Protein AF-0000000082583738 (afdb_homodimer)

Sequence (304 aa):
MSKKKKYNDTEEWFTLIPELKEWNDGRGIDHEDWIEIEGRIEYALAYSSTFWPKFVLFRNCIFIDYMNDEIFERWHKNCNGNLKALEATVNHRHLEDWFGGESTKEQMEYLGRNLKDMWQTKLDKQFPGRQVIVELFEANEEYKITVYQENHMSKKKKYNDTEEWFTLIPELKEWNDGRGIDHEDWIEIEGRIEYALAYSSTFWPKFVLFRNCIFIDYMNDEIFERWHKNCNGNLKALEATVNHRHLEDWFGGESTKEQMEYLGRNLKDMWQTKLDKQFPGRQVIVELFEANEEYKITVYQENH

Organism: NCBI:txid2716538

Solvent-accessible surface area (backbone atoms only — not comparable to full-atom values): 17139 Å² total; per-residue (Å²): 128,82,76,69,76,72,58,88,62,44,62,61,43,36,70,64,33,56,71,34,39,58,32,75,88,56,74,32,50,54,61,61,63,44,26,30,70,70,28,44,39,58,56,48,55,45,47,44,48,70,52,58,57,53,73,35,82,55,96,92,38,61,36,61,64,72,86,49,72,68,63,46,53,54,44,32,57,75,38,72,69,37,65,48,55,29,23,32,60,72,39,46,43,56,54,72,51,58,29,9,70,90,76,54,71,69,46,50,50,52,51,48,53,50,40,42,52,42,46,41,51,51,46,50,66,75,40,71,86,55,62,66,43,58,48,76,45,79,55,95,92,40,46,35,37,29,34,31,46,78,73,127,127,82,76,69,77,72,58,86,60,44,63,60,43,35,68,62,32,56,71,33,38,59,30,77,88,55,74,32,51,55,60,61,63,44,25,30,70,72,28,45,41,59,56,48,56,45,47,44,48,68,51,57,58,54,73,34,81,55,96,94,39,60,36,62,65,72,85,50,70,69,61,48,52,54,44,32,59,75,39,73,68,36,65,47,55,29,23,32,60,74,38,46,42,56,54,72,50,57,28,8,70,90,76,53,72,69,45,50,50,52,50,49,53,51,40,42,52,44,46,40,53,50,46,52,67,75,39,70,86,57,59,67,44,57,48,74,46,79,55,96,94,38,46,35,38,28,34,29,47,78,72,131

pLDDT: mean 91.99, std 13.33, range [27.32, 98.8]

Foldseek 3Di:
DPPPCPDPCQVVVCVLPVVQCPPPVRVGDDPVVVCVVVNDVVLVVLVCCLLAFDWDQDPNWIATDDDDDVNQVVLCVVQVNDRQSSQFVRFKDWQCVRPDDDHDLSNSVVVLVSSQVSVVVNCCVVDPPFQKHWDWDDDPNTIMIGIGTPPD/DPPPCPDPCQVVVCVLPVVQCPPPPRVGDDPVVVCVVVNDVVLVVLVCCLLAFDWDQDPNWIATDDDDDVNQVVLCVVQVNDRQSSQFVRFKDWQCVRPDDDHDLSNSVVVLVSSQVSVVVNCCVVDVPFQKHWDWDDDPNTIMIGIGTPPD

Nearest PDB structures (foldseek):
  8p1n-assembly1_A  TM=6.542E-01  e=2.924E+00  Orthohantavirus hantanense
  8p1m-assembly1_A  TM=6.014E-01  e=2.155E+00  Orthohantavirus hantanense
  8qh3-assembly1_A  TM=6.010E-01  e=2.291E+00  Hantaan virus 76-118
  2mk6-assembly1_A  TM=3.655E-01  e=4.975E-01  Bacillus spizizenii ATCC 6633 = JCM 2499
  8p1n-assembly1_A  TM=6.538E-01  e=1.907E+00  Orthohantavirus hantanense

Structure (mmCIF, N/CA/C/O backbone):
data_AF-0000000082583738-model_v1
#
loop_
_entity.id
_entity.type
_entity.pdbx_description
1 polymer 'Uncharacterized protein'
#
loop_
_atom_site.group_PDB
_atom_site.id
_atom_site.type_symbol
_atom_site.label_atom_id
_atom_site.label_alt_id
_atom_site.label_comp_id
_atom_site.label_asym_id
_atom_site.label_entity_id
_atom_site.label_seq_id
_atom_site.pdbx_PDB_ins_code
_atom_site.Cartn_x
_atom_site.Cartn_y
_atom_site.Cartn_z
_atom_site.occupancy
_atom_site.B_iso_or_equiv
_atom_site.auth_seq_id
_atom_site.auth_comp_id
_atom_site.auth_asym_id
_atom_site.auth_atom_id
_atom_site.pdbx_PDB_model_num
ATOM 1 N N . MET A 1 1 ? -9.287 -22.289 -15.259 1 27.32 1 MET A N 1
ATOM 2 C CA . MET A 1 1 ? -8.795 -21.278 -14.328 1 27.32 1 MET A CA 1
ATOM 3 C C . MET A 1 1 ? -8.434 -21.904 -12.985 1 27.32 1 MET A C 1
ATOM 5 O O . MET A 1 1 ? -9.283 -22.512 -12.331 1 27.32 1 MET A O 1
ATOM 9 N N . SER A 1 2 ? -7.224 -22.394 -12.885 1 34.1 2 SER A N 1
ATOM 10 C CA . SER A 1 2 ? -6.729 -23.259 -11.819 1 34.1 2 SER A CA 1
ATOM 11 C C . SER A 1 2 ? -7.127 -22.727 -10.447 1 34.1 2 SER A C 1
ATOM 13 O O . SER A 1 2 ? -6.962 -21.538 -10.164 1 34.1 2 SER A O 1
ATOM 15 N N . LYS A 1 3 ? -8.124 -23.25 -9.86 1 37.84 3 LYS A N 1
ATOM 16 C CA . LYS A 1 3 ? -8.549 -23.022 -8.482 1 37.84 3 LYS A CA 1
ATOM 17 C C . LYS A 1 3 ? -7.35 -22.952 -7.541 1 37.84 3 LYS A C 1
ATOM 19 O O . LYS A 1 3 ? -6.729 -23.974 -7.241 1 37.84 3 LYS A O 1
ATOM 24 N N . LYS A 1 4 ? -6.539 -22.07 -7.707 1 42.04 4 LYS A N 1
ATOM 25 C CA . LYS A 1 4 ? -5.447 -22.012 -6.74 1 42.04 4 LYS A CA 1
ATOM 26 C C . LYS A 1 4 ? -5.971 -22.119 -5.311 1 42.04 4 LYS A C 1
ATOM 28 O O . LYS A 1 4 ? -6.75 -21.274 -4.866 1 42.04 4 LYS A O 1
ATOM 33 N N . LYS A 1 5 ? -6.139 -23.254 -4.835 1 42.27 5 LYS A N 1
ATOM 34 C CA . LYS A 1 5 ? -6.379 -23.495 -3.415 1 42.27 5 LYS A CA 1
ATOM 35 C C . LYS A 1 5 ? -5.545 -22.555 -2.55 1 42.27 5 LYS A C 1
ATOM 37 O O . LYS A 1 5 ? -4.327 -22.715 -2.446 1 42.27 5 LYS A O 1
ATOM 42 N N . LYS A 1 6 ? -5.733 -21.267 -2.611 1 46.83 6 LYS A N 1
ATOM 43 C CA . LYS A 1 6 ? -5 -20.432 -1.664 1 46.83 6 LYS A CA 1
ATOM 44 C C . LYS A 1 6 ? -5.309 -20.832 -0.224 1 46.83 6 LYS A C 1
ATOM 46 O O . LYS A 1 6 ? -6.37 -20.495 0.305 1 46.83 6 LYS A O 1
ATOM 51 N N . TYR A 1 7 ? -4.901 -22.016 0.25 1 42.71 7 TYR A N 1
ATOM 52 C CA . TYR A 1 7 ? -5.162 -22.691 1.516 1 42.71 7 TYR A CA 1
ATOM 53 C C . TYR A 1 7 ? -5.021 -21.727 2.688 1 42.71 7 TYR A C 1
ATOM 55 O O . TYR A 1 7 ? -5.957 -21.551 3.47 1 42.71 7 TYR A O 1
ATOM 63 N N . ASN A 1 8 ? -3.663 -21.83 3.252 1 48.17 8 ASN A N 1
ATOM 64 C CA . ASN A 1 8 ? -3.327 -21.608 4.654 1 48.17 8 ASN A CA 1
ATOM 65 C C . ASN A 1 8 ? -3.779 -20.229 5.127 1 48.17 8 ASN A C 1
ATOM 67 O O . ASN A 1 8 ? -4.147 -20.057 6.291 1 48.17 8 ASN A O 1
ATOM 71 N N . ASP A 1 9 ? -4.027 -19.304 4.208 1 60.48 9 ASP A N 1
ATOM 72 C CA . ASP A 1 9 ? -4.257 -17.926 4.632 1 60.48 9 ASP A CA 1
ATOM 73 C C . ASP A 1 9 ? -5.749 -17.605 4.671 1 60.48 9 ASP A C 1
ATOM 75 O O . ASP A 1 9 ? -6.151 -16.56 5.187 1 60.48 9 ASP A O 1
ATOM 79 N N . THR A 1 10 ? -6.522 -18.663 4.419 1 70.65 10 THR A N 1
ATOM 80 C CA . THR A 1 10 ? -7.953 -18.399 4.317 1 70.65 10 THR A CA 1
ATOM 81 C C . THR A 1 10 ? -8.572 -18.232 5.702 1 70.65 10 THR A C 1
ATOM 83 O O . THR A 1 10 ? -9.4 -17.344 5.914 1 70.65 10 THR A O 1
ATOM 86 N N . GLU A 1 11 ? -8.056 -19.042 6.609 1 79.96 11 GLU A N 1
ATOM 87 C CA . GLU A 1 11 ? -8.626 -18.942 7.949 1 79.96 11 GLU A CA 1
ATOM 88 C C . GLU A 1 11 ? -8.349 -17.574 8.566 1 79.96 11 GLU A C 1
ATOM 90 O O . GLU A 1 11 ? -9.215 -16.998 9.228 1 79.96 11 GLU A O 1
ATOM 95 N N . GLU A 1 12 ? -7.167 -17.18 8.38 1 88.26 12 GLU A N 1
ATOM 96 C CA . GLU A 1 12 ? -6.824 -15.856 8.889 1 88.26 12 GLU A CA 1
ATOM 97 C C . GLU A 1 12 ? -7.715 -14.78 8.275 1 88.26 12 GLU A C 1
ATOM 99 O O . GLU A 1 12 ? -8.198 -13.89 8.979 1 88.26 12 GLU A O 1
ATOM 104 N N . TRP A 1 13 ? -8.082 -14.949 7.066 1 94 13 TRP A N 1
ATOM 105 C CA . TRP A 1 13 ? -8.868 -13.942 6.359 1 94 13 TRP A CA 1
ATOM 106 C C . TRP A 1 13 ? -10.335 -14.009 6.769 1 94 13 TRP A C 1
ATOM 108 O O . TRP A 1 13 ? -11.032 -12.992 6.772 1 94 13 TRP A O 1
ATOM 118 N N . PHE A 1 14 ? -10.784 -15.21 7.216 1 94.82 14 PHE A N 1
ATOM 119 C CA . PHE A 1 14 ? -12.147 -15.329 7.722 1 94.82 14 PHE A CA 1
ATOM 120 C C . PHE A 1 14 ? -12.304 -14.573 9.036 1 94.82 14 PHE A C 1
ATOM 122 O O . PHE A 1 14 ? -13.375 -14.035 9.325 1 94.82 14 PHE A O 1
ATOM 129 N N . THR A 1 15 ? -11.209 -14.549 9.744 1 94.96 15 THR A N 1
ATOM 130 C CA . THR A 1 15 ? -11.234 -13.789 10.988 1 94.96 15 THR A CA 1
ATOM 131 C C . THR A 1 15 ? -11.228 -12.289 10.706 1 94.96 15 THR A C 1
ATOM 133 O O . THR A 1 15 ? -11.988 -11.534 11.315 1 94.96 15 THR A O 1
ATOM 136 N N . LEU A 1 16 ? -10.473 -11.838 9.756 1 96.41 16 LEU A N 1
ATOM 137 C CA . LEU A 1 16 ? -10.308 -10.425 9.434 1 96.41 16 LEU A CA 1
ATOM 138 C C . LEU A 1 16 ? -11.522 -9.894 8.679 1 96.41 16 LEU A C 1
ATOM 140 O O . LEU A 1 16 ? -11.927 -8.746 8.875 1 96.41 16 LEU A O 1
ATOM 144 N N . ILE A 1 17 ? -12.1 -10.74 7.798 1 96.82 17 ILE A N 1
ATOM 145 C CA . ILE A 1 17 ? -13.275 -10.401 7.002 1 96.82 17 ILE A CA 1
ATOM 146 C C . ILE A 1 17 ? -14.31 -11.519 7.109 1 96.82 17 ILE A C 1
ATOM 148 O O . ILE A 1 17 ? -14.379 -12.394 6.243 1 96.82 17 ILE A O 1
ATOM 152 N N . PRO A 1 18 ? -15.143 -11.405 8.116 1 95.04 18 PRO A N 1
ATOM 153 C CA . PRO A 1 18 ? -16.054 -12.512 8.414 1 95.04 18 PRO A CA 1
ATOM 154 C C . PRO A 1 18 ? -17.025 -12.802 7.272 1 95.04 18 PRO A C 1
ATOM 156 O O . PRO A 1 18 ? -17.434 -13.95 7.08 1 95.04 18 PRO A O 1
ATOM 159 N N . GLU A 1 19 ? -17.401 -11.787 6.526 1 95.46 19 GLU A N 1
ATOM 160 C CA . GLU A 1 19 ? -18.372 -11.986 5.454 1 95.46 19 GLU A CA 1
ATOM 161 C C . GLU A 1 19 ? -17.845 -12.964 4.407 1 95.46 19 GLU A C 1
ATOM 163 O O . GLU A 1 19 ? -18.623 -13.557 3.657 1 95.46 19 GLU A O 1
ATOM 168 N N . LEU A 1 20 ? -16.505 -13.17 4.286 1 97.13 20 LEU A N 1
ATOM 169 C CA . LEU A 1 20 ? -15.925 -14.101 3.325 1 97.13 20 LEU A CA 1
ATOM 170 C C . LEU A 1 20 ? -16.455 -15.514 3.549 1 97.13 20 LEU A C 1
ATOM 172 O O . LEU A 1 20 ? -16.669 -16.26 2.591 1 97.13 20 LEU A O 1
ATOM 176 N N . LYS A 1 21 ? -16.662 -15.881 4.799 1 95.15 21 LYS A N 1
ATOM 177 C CA . LYS A 1 21 ? -17.079 -17.229 5.17 1 95.15 21 LYS A CA 1
ATOM 178 C C . LYS A 1 21 ? -18.511 -17.505 4.72 1 95.15 21 LYS A C 1
ATOM 180 O O . LYS A 1 21 ? -18.89 -18.66 4.511 1 95.15 21 LYS A O 1
ATOM 185 N N . GLU A 1 22 ? -19.297 -16.457 4.526 1 95.8 22 GLU A N 1
ATOM 186 C CA . GLU A 1 22 ? -20.718 -16.585 4.216 1 95.8 22 GLU A CA 1
ATOM 187 C C . GLU A 1 22 ? -20.938 -16.83 2.726 1 95.8 22 GLU A C 1
ATOM 189 O O . GLU A 1 22 ? -22.019 -17.256 2.315 1 95.8 22 GLU A O 1
ATOM 194 N N . TRP A 1 23 ? -19.957 -16.67 1.957 1 95.35 23 TRP A N 1
ATOM 195 C CA . TRP A 1 23 ? -20.066 -16.799 0.507 1 95.35 23 TRP A CA 1
ATOM 196 C C . TRP A 1 23 ? -20.116 -18.266 0.094 1 95.35 23 TRP A C 1
ATOM 198 O O . TRP A 1 23 ? -19.686 -19.145 0.845 1 95.35 23 TRP A O 1
ATOM 208 N N . ASN A 1 24 ? -20.702 -18.53 -1.176 1 95.96 24 ASN A N 1
ATOM 209 C CA . ASN A 1 24 ? -20.756 -19.864 -1.763 1 95.96 24 ASN A CA 1
ATOM 210 C C . ASN A 1 24 ? -21.43 -20.863 -0.826 1 95.96 24 ASN A C 1
ATOM 212 O O . ASN A 1 24 ? -20.892 -21.941 -0.57 1 95.96 24 ASN A O 1
ATOM 216 N N . ASP A 1 25 ? -22.532 -20.412 -0.287 1 95.91 25 ASP A N 1
ATOM 217 C CA . ASP A 1 25 ? -23.355 -21.257 0.573 1 95.91 25 ASP A CA 1
ATOM 218 C C . ASP A 1 25 ? -22.564 -21.74 1.786 1 95.91 25 ASP A C 1
ATOM 220 O O . ASP A 1 25 ? -22.612 -22.922 2.135 1 95.91 25 ASP A O 1
ATOM 224 N N . GLY A 1 26 ? -21.734 -20.788 2.286 1 94.05 26 GLY A N 1
ATOM 225 C CA . GLY A 1 26 ? -21.038 -21.08 3.529 1 94.05 26 GLY A CA 1
ATOM 226 C C . GLY A 1 26 ? -19.687 -21.736 3.317 1 94.05 26 GLY A C 1
ATOM 227 O O . GLY A 1 26 ? -18.962 -22.002 4.278 1 94.05 26 GLY A O 1
ATOM 228 N N . ARG A 1 27 ? -19.241 -22.044 2.054 1 95.21 27 ARG A N 1
ATOM 229 C CA . ARG A 1 27 ? -17.94 -22.642 1.77 1 95.21 27 ARG A CA 1
ATOM 230 C C . ARG A 1 27 ? -16.834 -21.592 1.813 1 95.21 27 ARG A C 1
ATOM 232 O O . ARG A 1 27 ? -15.653 -21.932 1.906 1 95.21 27 ARG A O 1
ATOM 239 N N . GLY A 1 28 ? -17.237 -20.333 1.717 1 95.24 28 GLY A N 1
ATOM 240 C CA . GLY A 1 28 ? -16.275 -19.245 1.794 1 95.24 28 GLY A CA 1
ATOM 241 C C . GLY A 1 28 ? -15.74 -18.823 0.439 1 95.24 28 GLY A C 1
ATOM 242 O O . GLY A 1 28 ? -16.057 -19.443 -0.579 1 95.24 28 GLY A O 1
ATOM 243 N N . ILE A 1 29 ? -15.109 -17.692 0.459 1 94.88 29 ILE A N 1
ATOM 244 C CA . ILE A 1 29 ? -14.454 -17.161 -0.732 1 94.88 29 ILE A CA 1
ATOM 245 C C . ILE A 1 29 ? -13.124 -16.519 -0.345 1 94.88 29 ILE A C 1
ATOM 247 O O . ILE A 1 29 ? -12.983 -15.983 0.757 1 94.88 29 ILE A O 1
ATOM 251 N N . ASP A 1 30 ? -12.152 -16.632 -1.204 1 93.46 30 ASP A N 1
ATOM 252 C CA . ASP A 1 30 ? -10.87 -15.955 -1.035 1 93.46 30 ASP A CA 1
ATOM 253 C C . ASP A 1 30 ? -11.033 -14.44 -1.134 1 93.46 30 ASP A C 1
ATOM 255 O O . ASP A 1 30 ? -11.813 -13.946 -1.95 1 93.46 30 ASP A O 1
ATOM 259 N N . HIS A 1 31 ? -10.305 -13.728 -0.304 1 93.98 31 HIS A N 1
ATOM 260 C CA . HIS A 1 31 ? -10.489 -12.284 -0.218 1 93.98 31 HIS A CA 1
ATOM 261 C C . HIS A 1 31 ? -10.175 -11.609 -1.549 1 93.98 31 HIS A C 1
ATOM 263 O O . HIS A 1 31 ? -10.766 -10.579 -1.882 1 93.98 31 HIS A O 1
ATOM 269 N N . GLU A 1 32 ? -9.258 -12.177 -2.368 1 92.35 32 GLU A N 1
ATOM 270 C CA . GLU A 1 32 ? -8.958 -11.589 -3.67 1 92.35 32 GLU A CA 1
ATOM 271 C C . GLU A 1 32 ? -10.109 -11.8 -4.65 1 92.35 32 GLU A C 1
ATOM 273 O O . GLU A 1 32 ? -10.46 -10.893 -5.407 1 92.35 32 GLU A O 1
ATOM 278 N N . ASP A 1 33 ? -10.625 -13.039 -4.635 1 93.11 33 ASP A N 1
ATOM 279 C CA . ASP A 1 33 ? -11.805 -13.295 -5.454 1 93.11 33 ASP A CA 1
ATOM 280 C C . ASP A 1 33 ? -12.969 -12.399 -5.037 1 93.11 33 ASP A C 1
ATOM 282 O O . ASP A 1 33 ? -13.726 -11.92 -5.884 1 93.11 33 ASP A O 1
ATOM 286 N N . TRP A 1 34 ? -13.072 -12.283 -3.756 1 94.89 34 TRP A N 1
ATOM 287 C CA . TRP A 1 34 ? -14.15 -11.474 -3.196 1 94.89 34 TRP A CA 1
ATOM 288 C C . TRP A 1 34 ? -14.062 -10.034 -3.69 1 94.89 34 TRP A C 1
ATOM 290 O O . TRP A 1 34 ? -15.067 -9.451 -4.104 1 94.89 34 TRP A O 1
ATOM 300 N N . ILE A 1 35 ? -12.907 -9.375 -3.683 1 93.58 35 ILE A N 1
ATOM 301 C CA . ILE A 1 35 ? -12.797 -7.975 -4.079 1 93.58 35 ILE A CA 1
ATOM 302 C C . ILE A 1 35 ? -12.978 -7.85 -5.59 1 93.58 35 ILE A C 1
ATOM 304 O O . ILE A 1 35 ? -13.389 -6.799 -6.087 1 93.58 35 ILE A O 1
ATOM 308 N N . GLU A 1 36 ? -12.626 -8.884 -6.368 1 92.96 36 GLU A N 1
ATOM 309 C CA . GLU A 1 36 ? -12.917 -8.887 -7.799 1 92.96 36 GLU A CA 1
ATOM 310 C C . GLU A 1 36 ? -14.407 -8.68 -8.059 1 92.96 36 GLU A C 1
ATOM 312 O O . GLU A 1 36 ? -14.787 -8.007 -9.019 1 92.96 36 GLU A O 1
ATOM 317 N N . ILE A 1 37 ? -15.211 -9.264 -7.218 1 94.29 37 ILE A N 1
ATOM 318 C CA . ILE A 1 37 ? -16.658 -9.258 -7.407 1 94.29 37 ILE A CA 1
ATOM 319 C C . ILE A 1 37 ? -17.264 -8.04 -6.712 1 94.29 37 ILE A C 1
ATOM 321 O O . ILE A 1 37 ? -18.075 -7.322 -7.301 1 94.29 37 ILE A O 1
ATOM 325 N N . GLU A 1 38 ? -16.889 -7.754 -5.488 1 93.8 38 GLU A N 1
ATOM 326 C CA . GLU A 1 38 ? -17.554 -6.785 -4.622 1 93.8 38 GLU A CA 1
ATOM 327 C C . GLU A 1 38 ? -16.766 -5.48 -4.547 1 93.8 38 GLU A C 1
ATOM 329 O O . GLU A 1 38 ? -17.271 -4.472 -4.047 1 93.8 38 GLU A O 1
ATOM 334 N N . GLY A 1 39 ? -15.485 -5.551 -4.961 1 92.98 39 GLY A N 1
ATOM 335 C CA . GLY A 1 39 ? -14.618 -4.397 -4.787 1 92.98 39 GLY A CA 1
ATOM 336 C C . GLY A 1 39 ? -15.089 -3.175 -5.554 1 92.98 39 GLY A C 1
ATOM 337 O O . GLY A 1 39 ? -15.999 -3.267 -6.38 1 92.98 39 GLY A O 1
ATOM 338 N N . ARG A 1 40 ? -14.602 -2.08 -5.19 1 93.58 40 ARG A N 1
ATOM 339 C CA . ARG A 1 40 ? -14.809 -0.788 -5.837 1 93.58 40 ARG A CA 1
ATOM 340 C C . ARG A 1 40 ? -13.481 -0.078 -6.078 1 93.58 40 ARG A C 1
ATOM 342 O O . ARG A 1 40 ? -12.719 0.161 -5.139 1 93.58 40 ARG A O 1
ATOM 349 N N . ILE A 1 41 ? -13.273 0.282 -7.283 1 96.06 41 ILE A N 1
ATOM 350 C CA . ILE A 1 41 ? -11.984 0.852 -7.657 1 96.06 41 ILE A CA 1
ATOM 351 C C . ILE A 1 41 ? -11.783 2.186 -6.941 1 96.06 41 ILE A C 1
ATOM 353 O O . ILE A 1 41 ? -10.657 2.543 -6.585 1 96.06 41 ILE A O 1
ATOM 357 N N . GLU A 1 42 ? -12.873 2.901 -6.628 1 95.9 42 GLU A N 1
ATOM 358 C CA . GLU A 1 42 ? -12.772 4.182 -5.934 1 95.9 42 GLU A CA 1
ATOM 359 C C . GLU A 1 42 ? -12.178 4.008 -4.539 1 95.9 42 GLU A C 1
ATOM 361 O O . GLU A 1 42 ? -11.375 4.831 -4.094 1 95.9 42 GLU A O 1
ATOM 366 N N . TYR A 1 43 ? -12.55 2.918 -3.881 1 95.56 43 TYR A N 1
ATOM 367 C CA . TYR A 1 43 ? -11.977 2.631 -2.57 1 95.56 43 TYR A CA 1
ATOM 368 C C . TYR A 1 43 ? -10.512 2.232 -2.691 1 95.56 43 TYR A C 1
ATOM 370 O O . TYR A 1 43 ? -9.677 2.663 -1.891 1 95.56 43 TYR A O 1
ATOM 378 N N . ALA A 1 44 ? -10.248 1.429 -3.693 1 96.57 44 ALA A N 1
ATOM 379 C CA . ALA A 1 44 ? -8.859 1.032 -3.909 1 96.57 44 ALA A CA 1
ATOM 380 C C . ALA A 1 44 ? -7.965 2.252 -4.115 1 96.57 44 ALA A C 1
ATOM 382 O O . ALA A 1 44 ? -6.869 2.327 -3.555 1 96.57 44 ALA A O 1
ATOM 383 N N . LEU A 1 45 ? -8.444 3.182 -4.925 1 96.83 45 LEU A N 1
ATOM 384 C CA . LEU A 1 45 ? -7.702 4.411 -5.184 1 96.83 45 LEU A CA 1
ATOM 385 C C . LEU A 1 45 ? -7.478 5.193 -3.894 1 96.83 45 LEU A C 1
ATOM 387 O O . LEU A 1 45 ? -6.348 5.583 -3.589 1 96.83 45 LEU A O 1
ATOM 391 N N . ALA A 1 46 ? -8.486 5.352 -3.18 1 95.67 46 ALA A N 1
ATOM 392 C CA . ALA A 1 46 ? -8.386 6.135 -1.951 1 95.67 46 ALA A CA 1
ATOM 393 C C . ALA A 1 46 ? -7.474 5.45 -0.937 1 95.67 46 ALA A C 1
ATOM 395 O O . ALA A 1 46 ? -6.615 6.094 -0.33 1 95.67 46 ALA A O 1
ATOM 396 N N . TYR A 1 47 ? -7.625 4.133 -0.751 1 96.34 47 TYR A N 1
ATOM 397 C CA . TYR A 1 47 ? -6.787 3.397 0.189 1 96.34 47 TYR A CA 1
ATOM 398 C C . TYR A 1 47 ? -5.331 3.397 -0.263 1 96.34 47 TYR A C 1
ATOM 400 O O . TYR A 1 47 ? -4.418 3.405 0.566 1 96.34 47 TYR A O 1
ATOM 408 N N . SER A 1 48 ? -5.115 3.39 -1.577 1 96.41 48 SER A N 1
ATOM 409 C CA . SER A 1 48 ? -3.745 3.408 -2.08 1 96.41 48 SER A CA 1
ATOM 410 C C . SER A 1 48 ? -2.999 4.651 -1.608 1 96.41 48 SER A C 1
ATOM 412 O O . SER A 1 48 ? -1.797 4.594 -1.338 1 96.41 48 SER A O 1
ATOM 414 N N . SER A 1 49 ? -3.666 5.744 -1.495 1 93.97 49 SER A N 1
ATOM 415 C CA . SER A 1 49 ? -3.033 6.984 -1.057 1 93.97 49 SER A CA 1
ATOM 416 C C . SER A 1 49 ? -2.652 6.92 0.418 1 93.97 49 SER A C 1
ATOM 418 O O . SER A 1 49 ? -1.685 7.556 0.843 1 93.97 49 SER A O 1
ATOM 420 N N . THR A 1 50 ? -3.425 6.144 1.174 1 95.39 50 THR A N 1
ATOM 421 C CA . THR A 1 50 ? -3.131 5.931 2.587 1 95.39 50 THR A CA 1
ATOM 422 C C . THR A 1 50 ? -1.982 4.941 2.757 1 95.39 50 THR A C 1
ATOM 424 O O . THR A 1 50 ? -1.097 5.146 3.59 1 95.39 50 THR A O 1
ATOM 427 N N . PHE A 1 51 ? -1.969 3.93 1.982 1 97.75 51 PHE A N 1
ATOM 428 C CA . PHE A 1 51 ? -0.971 2.87 2.071 1 97.75 51 PHE A CA 1
ATOM 429 C C . PHE A 1 51 ? 0.374 3.346 1.535 1 97.75 51 PHE A C 1
ATOM 431 O O . PHE A 1 51 ? 1.425 2.891 1.99 1 97.75 51 PHE A O 1
ATOM 438 N N . TRP A 1 52 ? 0.302 4.267 0.616 1 97.87 52 TRP A N 1
ATOM 439 C CA . TRP A 1 52 ? 1.502 4.72 -0.079 1 97.87 52 TRP A CA 1
ATOM 440 C C . TRP A 1 52 ? 1.482 6.234 -0.268 1 97.87 52 TRP A C 1
ATOM 442 O O . TRP A 1 52 ? 1.476 6.724 -1.399 1 97.87 52 TRP A O 1
ATOM 452 N N . PRO A 1 53 ? 1.514 6.946 0.815 1 96.74 53 PRO A N 1
ATOM 453 C CA . PRO A 1 53 ? 1.382 8.402 0.722 1 96.74 53 PRO A CA 1
ATOM 454 C C . PRO A 1 53 ? 2.607 9.066 0.097 1 96.74 53 PRO A C 1
ATOM 456 O O . PRO A 1 53 ? 3.675 8.454 0.021 1 96.74 53 PRO A O 1
ATOM 459 N N . LYS A 1 54 ? 2.383 10.228 -0.378 1 95.54 54 LYS A N 1
ATOM 460 C CA . LYS A 1 54 ? 3.496 11.068 -0.814 1 95.54 54 LYS A CA 1
ATOM 461 C C . LYS A 1 54 ? 4.216 11.689 0.38 1 95.54 54 LYS A C 1
ATOM 463 O O . LYS A 1 54 ? 3.582 12.281 1.255 1 95.54 54 LYS A O 1
ATOM 468 N N . PHE A 1 55 ? 5.533 11.551 0.485 1 97.81 55 PHE A N 1
ATOM 469 C CA . PHE A 1 55 ? 6.363 12.204 1.49 1 97.81 55 PHE A CA 1
ATOM 470 C C . PHE A 1 55 ? 7.205 13.309 0.864 1 97.81 55 PHE A C 1
ATOM 472 O O . PHE A 1 55 ? 7.821 13.107 -0.185 1 97.81 55 PHE A O 1
ATOM 479 N N . VAL A 1 56 ? 7.22 14.392 1.497 1 97.2 56 VAL A N 1
ATOM 480 C CA . VAL A 1 56 ? 7.969 15.517 0.949 1 97.2 56 VAL A CA 1
ATOM 481 C C . VAL A 1 56 ? 9.014 15.985 1.96 1 97.2 56 VAL A C 1
ATOM 483 O O . VAL A 1 56 ? 8.769 15.963 3.169 1 97.2 56 VAL A O 1
ATOM 486 N N . LEU A 1 57 ? 10.13 16.348 1.438 1 97.71 57 LEU A N 1
ATOM 487 C CA . LEU A 1 57 ? 11.171 16.989 2.234 1 97.71 57 LEU A CA 1
ATOM 488 C C . LEU A 1 57 ? 11.021 18.507 2.204 1 97.71 57 LEU A C 1
ATOM 490 O O . LEU A 1 57 ? 10.967 19.108 1.129 1 97.71 57 LEU A O 1
ATOM 494 N N . PHE A 1 58 ? 10.832 19.097 3.399 1 97.99 58 P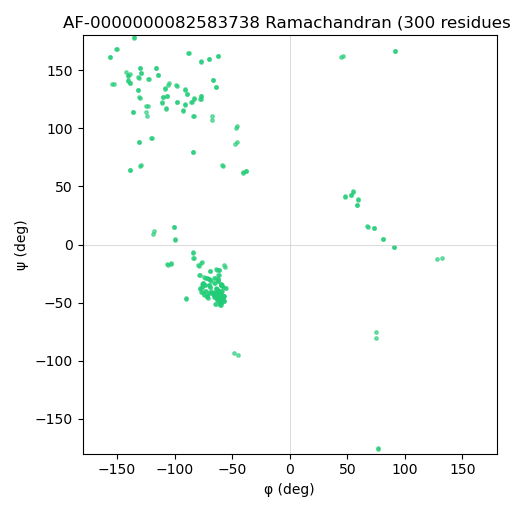HE A N 1
ATOM 495 C CA . PHE A 1 58 ? 10.671 20.54 3.534 1 97.99 58 PHE A CA 1
ATOM 496 C C . PHE A 1 58 ? 11.493 21.069 4.704 1 97.99 58 PHE A C 1
ATOM 498 O O . PHE A 1 58 ? 11.289 20.659 5.848 1 97.99 58 PHE A O 1
ATOM 505 N N . ARG A 1 59 ? 12.532 21.887 4.496 1 97.1 59 ARG A N 1
ATOM 506 C CA . ARG A 1 59 ? 13.43 22.446 5.502 1 97.1 59 ARG A CA 1
ATOM 507 C C . ARG A 1 59 ? 14.028 21.347 6.373 1 97.1 59 ARG A C 1
ATOM 509 O O . ARG A 1 59 ? 13.982 21.428 7.603 1 97.1 59 ARG A O 1
ATOM 516 N N . ASN A 1 60 ? 14.438 20.255 5.748 1 96.55 60 ASN A N 1
ATOM 517 C CA . ASN A 1 60 ? 15.142 19.132 6.357 1 96.55 60 ASN A CA 1
ATOM 518 C C . ASN A 1 60 ? 14.212 18.292 7.228 1 96.55 60 ASN A C 1
ATOM 520 O O . ASN A 1 60 ? 14.672 17.519 8.069 1 96.55 60 ASN A O 1
ATOM 524 N N . CYS A 1 61 ? 12.918 18.511 7.059 1 98.2 61 CYS A N 1
ATOM 525 C CA . CYS A 1 61 ? 11.902 17.699 7.719 1 98.2 61 CYS A CA 1
ATOM 526 C C . CYS A 1 61 ? 11.069 16.933 6.698 1 98.2 61 CYS A C 1
ATOM 528 O O . CYS A 1 61 ? 10.922 17.371 5.555 1 98.2 61 CYS A O 1
ATOM 530 N N . ILE A 1 62 ? 10.576 15.813 7.127 1 98.49 62 ILE A N 1
ATOM 531 C CA . ILE A 1 62 ? 9.782 14.96 6.249 1 98.49 62 ILE A CA 1
ATOM 532 C C . ILE A 1 62 ? 8.31 15.038 6.647 1 98.49 62 ILE A C 1
ATOM 534 O O . ILE A 1 62 ? 7.965 14.841 7.815 1 98.49 62 ILE A O 1
ATOM 538 N N . PHE A 1 63 ? 7.401 15.34 5.646 1 98.48 63 PHE A N 1
ATOM 539 C CA . PHE A 1 63 ? 5.971 15.468 5.902 1 98.48 63 PHE A CA 1
ATOM 540 C C . PHE A 1 63 ? 5.166 14.646 4.903 1 98.48 63 PHE A C 1
ATOM 542 O O . PHE A 1 63 ? 5.611 14.42 3.775 1 98.48 63 PHE A O 1
ATOM 549 N N . ILE A 1 64 ? 4.034 14.233 5.33 1 96.65 64 ILE A N 1
ATOM 550 C CA . ILE A 1 64 ? 3.098 13.567 4.43 1 96.65 64 ILE A CA 1
ATOM 551 C C . ILE A 1 64 ? 2.394 14.604 3.558 1 96.65 64 ILE A C 1
ATOM 553 O O . ILE A 1 64 ? 1.752 15.524 4.071 1 96.65 64 ILE A O 1
ATOM 557 N N . ASP A 1 65 ? 2.468 14.432 2.256 1 90.26 65 ASP A N 1
ATOM 558 C CA . ASP A 1 65 ? 1.728 15.131 1.21 1 90.26 65 ASP A CA 1
ATOM 559 C C . ASP A 1 65 ? 2.274 16.541 1 1 90.26 65 ASP A C 1
ATOM 561 O O . ASP A 1 65 ? 3.001 16.794 0.037 1 90.26 65 ASP A O 1
ATOM 565 N N . TYR A 1 66 ? 1.938 17.513 1.978 1 90.67 66 TYR A N 1
ATOM 566 C CA . TYR A 1 66 ? 2.2 18.907 1.639 1 90.67 66 TYR A CA 1
ATOM 567 C C . TYR A 1 66 ? 2.697 19.68 2.855 1 90.67 66 TYR A C 1
ATOM 569 O O . TYR A 1 66 ? 2.307 19.385 3.988 1 90.67 66 TYR A O 1
ATOM 577 N N . MET A 1 67 ? 3.565 20.684 2.596 1 95.68 67 MET A N 1
ATOM 578 C CA . MET A 1 67 ? 4.06 21.621 3.601 1 95.68 67 MET A CA 1
ATOM 579 C C . MET A 1 67 ? 4.469 22.942 2.958 1 95.68 67 MET A C 1
ATOM 581 O O . MET A 1 67 ? 4.913 22.967 1.809 1 95.68 67 MET A O 1
ATOM 585 N N . ASN A 1 68 ? 4.098 23.956 3.635 1 96.38 68 ASN A N 1
ATOM 586 C CA . ASN A 1 68 ? 4.575 25.27 3.215 1 96.38 68 ASN A CA 1
ATOM 587 C C . ASN A 1 68 ? 5.055 26.098 4.404 1 96.38 68 ASN A C 1
ATOM 589 O O . ASN A 1 68 ? 4.977 25.65 5.549 1 96.38 68 ASN A O 1
ATOM 593 N N . ASP A 1 69 ? 5.56 27.31 4.131 1 97.72 69 ASP A N 1
ATOM 59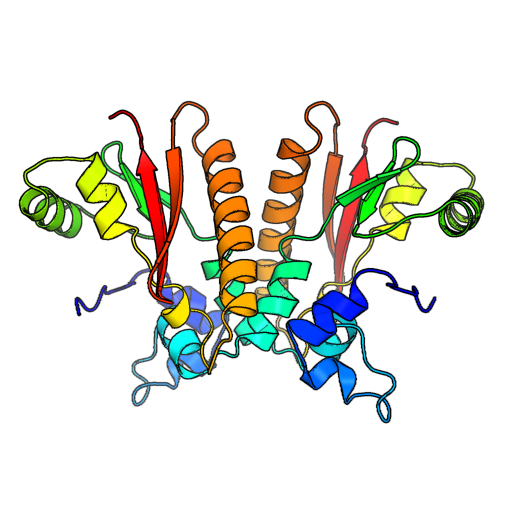4 C CA . ASP A 1 69 ? 6.193 28.132 5.157 1 97.72 69 ASP A CA 1
ATOM 595 C C . ASP A 1 69 ? 5.208 28.469 6.275 1 97.72 69 ASP A C 1
ATOM 597 O O . ASP A 1 69 ? 5.554 28.397 7.456 1 97.72 69 ASP A O 1
ATOM 601 N N . GLU A 1 70 ? 4.057 28.796 5.96 1 97.37 70 GLU A N 1
ATOM 602 C CA . GLU A 1 70 ? 3.065 29.227 6.94 1 97.37 70 GLU A CA 1
ATOM 603 C C . GLU A 1 70 ? 2.719 28.099 7.908 1 97.37 70 GLU A C 1
ATOM 605 O O . GLU A 1 70 ? 2.736 28.292 9.125 1 97.37 70 GLU A O 1
ATOM 610 N N . ILE A 1 71 ? 2.379 26.941 7.328 1 96.34 71 ILE A N 1
ATOM 611 C CA . ILE A 1 71 ? 2.039 25.778 8.14 1 96.34 71 ILE A CA 1
ATOM 612 C C . ILE A 1 71 ? 3.236 25.382 9.002 1 96.34 71 ILE A C 1
ATOM 614 O O . ILE A 1 71 ? 3.092 25.147 10.204 1 96.34 71 ILE A O 1
ATOM 618 N N . PHE A 1 72 ? 4.407 25.417 8.374 1 97.85 72 PHE A N 1
ATOM 619 C CA . PHE A 1 72 ? 5.63 25.021 9.061 1 97.85 72 PHE A CA 1
ATOM 620 C C . PHE A 1 72 ? 5.881 25.908 10.275 1 97.85 72 PHE A C 1
ATOM 622 O O . PHE A 1 72 ? 6.108 25.409 11.379 1 97.85 72 PHE A O 1
ATOM 629 N N . GLU A 1 73 ? 5.849 27.163 10.126 1 97.73 73 GLU A N 1
ATOM 630 C CA . GLU A 1 73 ? 6.162 28.101 11.201 1 97.73 73 GLU A CA 1
ATOM 631 C C . GLU A 1 73 ? 5.164 27.978 12.349 1 97.73 73 GLU A C 1
ATOM 633 O O . GLU A 1 73 ? 5.544 28.047 13.519 1 97.73 73 GLU A O 1
ATOM 638 N N . ARG A 1 74 ? 3.927 27.809 12.03 1 97.34 74 ARG A N 1
ATOM 639 C CA . ARG A 1 74 ? 2.883 27.656 13.038 1 97.34 74 ARG A CA 1
ATOM 640 C C . ARG A 1 74 ? 3.146 26.437 13.916 1 97.34 74 ARG A C 1
ATOM 642 O O . ARG A 1 74 ? 3.179 26.547 15.144 1 97.34 74 ARG A O 1
ATOM 649 N N . TRP A 1 75 ? 3.417 25.324 13.275 1 96.64 75 TRP A N 1
ATOM 650 C CA . TRP A 1 75 ? 3.602 24.087 14.026 1 96.64 75 TRP A CA 1
ATOM 651 C C . TRP A 1 75 ? 4.965 24.064 14.71 1 96.64 75 TRP A C 1
ATOM 653 O O . TRP A 1 75 ? 5.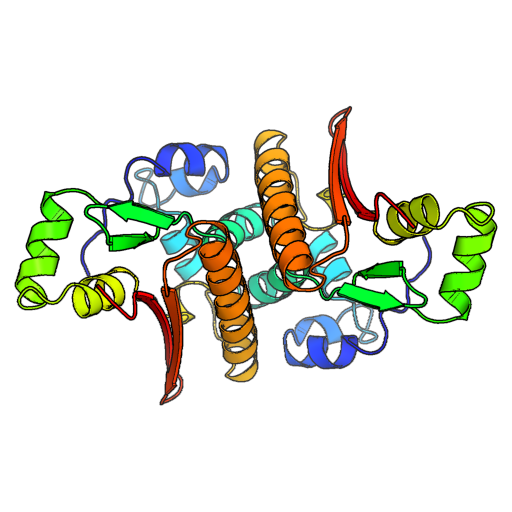111 23.502 15.798 1 96.64 75 TRP A O 1
ATOM 663 N N . HIS A 1 76 ? 5.964 24.69 14.006 1 97.66 76 HIS A N 1
ATOM 664 C CA . HIS A 1 76 ? 7.28 24.789 14.627 1 97.66 76 HIS A CA 1
ATOM 665 C C . HIS A 1 76 ? 7.207 25.533 15.956 1 97.66 76 HIS A C 1
ATOM 667 O O . HIS A 1 76 ? 7.81 25.107 16.945 1 97.66 76 HIS A O 1
ATOM 673 N N . LYS A 1 77 ? 6.496 26.614 15.973 1 97.54 77 LYS A N 1
ATOM 674 C CA . LYS A 1 77 ? 6.293 27.381 17.199 1 97.54 77 LYS A CA 1
ATOM 675 C C . LYS A 1 77 ? 5.536 26.562 18.24 1 97.54 77 LYS A C 1
ATOM 677 O O . LYS A 1 77 ? 5.915 26.536 19.413 1 97.54 77 LYS A O 1
ATOM 682 N N . ASN A 1 78 ? 4.479 25.861 17.834 1 97.62 78 ASN A N 1
ATOM 683 C CA . ASN A 1 78 ? 3.646 25.055 18.72 1 97.62 78 ASN A CA 1
ATOM 684 C C . ASN A 1 78 ? 4.445 23.927 19.367 1 97.62 78 ASN A C 1
ATOM 686 O O . ASN A 1 78 ? 4.089 23.447 20.445 1 97.62 78 ASN A O 1
ATOM 690 N N . CYS A 1 79 ? 5.515 23.507 18.67 1 97.85 79 CYS A N 1
ATOM 691 C CA . CYS A 1 79 ? 6.33 22.408 19.173 1 97.85 79 CYS A CA 1
ATOM 692 C C . CYS A 1 79 ? 7.598 22.93 19.84 1 97.85 79 CYS A C 1
ATOM 694 O O . CYS A 1 79 ? 8.566 22.187 20.009 1 97.85 79 CYS A O 1
ATOM 696 N N . ASN A 1 80 ? 7.638 24.217 20.146 1 97.12 80 ASN A N 1
ATOM 697 C CA . ASN A 1 80 ? 8.723 24.884 20.856 1 97.12 80 ASN A CA 1
ATOM 698 C C . ASN A 1 80 ? 10.052 24.731 20.122 1 97.12 80 ASN A C 1
ATOM 700 O O . ASN A 1 80 ? 11.084 24.473 20.744 1 97.12 80 ASN A O 1
ATOM 704 N N . GLY A 1 81 ? 9.998 24.707 18.847 1 96.05 81 GLY A N 1
ATOM 705 C CA . GLY A 1 81 ? 11.192 24.679 18.017 1 96.05 81 GLY A CA 1
ATOM 706 C C . GLY A 1 81 ? 11.793 23.293 17.882 1 96.05 81 GLY A C 1
ATOM 707 O O . GLY A 1 81 ? 12.865 23.13 17.296 1 96.05 81 GLY A O 1
ATOM 708 N N . ASN A 1 82 ? 11.206 22.243 18.389 1 97.52 82 ASN A N 1
ATOM 709 C CA . ASN A 1 82 ? 11.673 20.863 18.302 1 97.52 82 ASN A CA 1
ATOM 710 C C . ASN A 1 82 ? 11.246 20.208 16.992 1 97.52 82 ASN A C 1
ATOM 712 O O . ASN A 1 82 ? 10.07 19.89 16.806 1 97.52 82 ASN A O 1
ATOM 716 N N . LEU A 1 83 ? 12.188 19.943 16.112 1 97.62 83 LEU A N 1
ATOM 717 C CA . LEU A 1 83 ? 11.892 19.473 14.763 1 97.62 83 LEU A CA 1
ATOM 718 C C . LEU A 1 83 ? 11.358 18.045 14.789 1 97.62 83 LEU A C 1
ATOM 720 O O . LEU A 1 83 ? 10.494 17.686 13.986 1 97.62 83 LEU A O 1
ATOM 724 N N . LYS A 1 84 ? 11.865 17.241 15.705 1 97.92 84 LYS A N 1
ATOM 725 C CA . LYS A 1 84 ? 11.352 15.882 15.849 1 97.92 84 LYS A CA 1
ATOM 726 C C . LYS A 1 84 ? 9.88 15.89 16.251 1 97.92 84 LYS A C 1
ATOM 728 O O . LYS A 1 84 ? 9.07 15.158 15.677 1 97.92 84 LYS A O 1
ATOM 733 N N . ALA A 1 85 ? 9.572 16.688 17.235 1 97.64 85 ALA A N 1
ATOM 734 C CA . ALA A 1 85 ? 8.192 16.826 17.695 1 97.64 85 ALA A CA 1
ATOM 735 C C . ALA A 1 85 ? 7.304 17.402 16.596 1 97.64 85 ALA A C 1
ATOM 737 O O . ALA A 1 85 ? 6.144 17.008 16.456 1 97.64 85 ALA A O 1
ATOM 738 N N . LEU A 1 86 ? 7.829 18.324 15.852 1 98.17 86 LEU A N 1
ATOM 739 C CA . LEU A 1 86 ? 7.107 18.929 14.738 1 98.17 86 LEU A CA 1
ATOM 740 C C . LEU A 1 86 ? 6.724 17.876 13.704 1 98.17 86 LEU A C 1
ATOM 742 O O . LEU A 1 86 ? 5.551 17.751 13.344 1 98.17 86 LEU A O 1
ATOM 746 N N . GLU A 1 87 ? 7.671 17.049 13.224 1 98.45 87 GLU A N 1
ATOM 747 C CA . GLU A 1 87 ? 7.384 15.978 12.274 1 98.45 87 GLU A CA 1
ATOM 748 C C . GLU A 1 87 ? 6.336 15.016 12.826 1 98.45 87 GLU A C 1
ATOM 750 O O . GLU A 1 87 ? 5.358 14.698 12.146 1 98.45 87 GLU A O 1
ATOM 755 N N . ALA A 1 88 ? 6.563 14.602 14.053 1 98.05 88 ALA A N 1
ATOM 756 C CA . ALA A 1 88 ? 5.683 13.61 14.666 1 98.05 88 ALA A CA 1
ATOM 757 C C . ALA A 1 88 ? 4.256 14.139 14.781 1 98.05 88 ALA A C 1
ATOM 759 O O . ALA A 1 88 ? 3.294 13.4 14.56 1 98.05 88 ALA A O 1
ATOM 760 N N . THR A 1 89 ? 4.112 15.408 15.135 1 97.6 89 THR A N 1
ATOM 761 C CA . THR A 1 89 ? 2.803 16.012 15.354 1 97.6 89 THR A CA 1
ATOM 762 C C . THR A 1 89 ? 2.064 16.196 14.031 1 97.6 89 THR A C 1
ATOM 764 O O . THR A 1 89 ? 0.898 15.817 13.908 1 97.6 89 THR A O 1
ATOM 767 N N . VAL A 1 90 ? 2.719 16.686 13.058 1 97.59 90 VAL A N 1
ATOM 768 C CA . VAL A 1 90 ? 2.085 17.022 11.787 1 97.59 90 VAL A CA 1
ATOM 769 C C . VAL A 1 90 ? 1.769 15.745 11.013 1 97.59 90 VAL A C 1
ATOM 771 O O . VAL A 1 90 ? 0.745 15.663 10.33 1 97.59 90 VAL A O 1
ATOM 774 N N . ASN A 1 91 ? 2.631 14.749 11.137 1 97.89 91 ASN A N 1
ATOM 775 C CA . ASN A 1 91 ? 2.466 13.515 10.375 1 97.89 91 ASN A CA 1
ATOM 776 C C . ASN A 1 91 ? 1.506 12.553 11.068 1 97.89 91 ASN A C 1
ATOM 778 O O . ASN A 1 91 ? 1.136 11.523 10.502 1 97.89 91 ASN A O 1
ATOM 782 N N . HIS A 1 92 ? 1.09 12.817 12.211 1 96.81 92 HIS A N 1
ATOM 783 C CA . HIS A 1 92 ? 0.301 11.919 13.047 1 96.81 92 HIS A CA 1
ATOM 784 C C . HIS A 1 92 ? -1.056 11.629 12.414 1 96.81 92 HIS A C 1
ATOM 786 O O . HIS A 1 92 ? -1.723 12.541 11.919 1 96.81 92 HIS A O 1
ATOM 792 N N . ARG A 1 93 ? -1.453 10.329 12.447 1 95.78 93 ARG A N 1
ATOM 793 C CA . ARG A 1 93 ? -2.757 9.91 11.942 1 95.78 93 ARG A CA 1
ATOM 794 C C . ARG A 1 93 ? -3.392 8.874 12.863 1 95.78 93 ARG A C 1
ATOM 796 O O . ARG A 1 93 ? -2.707 7.983 13.37 1 95.78 93 ARG A O 1
ATOM 803 N N . HIS A 1 94 ? -4.727 9.04 13.065 1 95.11 94 HIS A N 1
ATOM 804 C CA . HIS A 1 94 ? -5.518 7.984 13.687 1 95.11 94 HIS A CA 1
ATOM 805 C C . HIS A 1 94 ? -5.99 6.967 12.652 1 95.11 94 HIS A C 1
ATOM 807 O O . HIS A 1 94 ? -6.709 7.318 11.714 1 95.11 94 HIS A O 1
ATOM 813 N N . LEU A 1 95 ? -5.665 5.726 12.827 1 94.97 95 LEU A N 1
ATOM 814 C CA . LEU A 1 95 ? -5.995 4.697 11.847 1 94.97 95 LEU A CA 1
ATOM 815 C C . LEU A 1 95 ? -7.503 4.611 11.636 1 94.97 95 LEU A C 1
ATOM 817 O O . LEU A 1 95 ? -7.965 4.367 10.519 1 94.97 95 LEU A O 1
ATOM 821 N N . GLU A 1 96 ? -8.274 4.843 12.666 1 91.14 96 GLU A N 1
ATOM 822 C CA . GLU A 1 96 ? -9.726 4.712 12.598 1 91.14 96 GLU A CA 1
ATOM 823 C C . GLU A 1 96 ? -10.326 5.723 11.624 1 91.14 96 GLU A C 1
ATOM 825 O O . GLU A 1 96 ? -11.42 5.511 11.097 1 91.14 96 GLU A O 1
ATOM 830 N N . ASP A 1 97 ? -9.616 6.737 11.359 1 90.99 97 ASP A N 1
ATOM 831 C CA . ASP A 1 97 ? -10.11 7.774 10.459 1 90.99 97 ASP A CA 1
ATOM 832 C C . ASP A 1 97 ? -10.008 7.33 9.001 1 90.99 97 ASP A C 1
ATOM 834 O O . ASP A 1 97 ? -10.641 7.918 8.122 1 90.99 97 ASP A O 1
ATOM 838 N N . TRP A 1 98 ? -9.223 6.268 8.722 1 91.65 98 TRP A N 1
ATOM 839 C CA . TRP A 1 98 ? -8.92 5.941 7.333 1 91.65 98 TRP A CA 1
ATOM 840 C C . TRP A 1 98 ? -9.697 4.709 6.882 1 91.65 98 TRP A C 1
ATOM 842 O O . TRP A 1 98 ? -9.795 4.433 5.684 1 91.65 98 TRP A O 1
ATOM 852 N N . PHE A 1 99 ? -10.215 3.902 7.651 1 86.63 99 PHE A N 1
ATOM 853 C CA . PHE A 1 99 ? -10.723 2.622 7.173 1 86.63 99 PHE A CA 1
ATOM 854 C C . PHE A 1 99 ? -12.227 2.517 7.402 1 86.63 99 PHE A C 1
ATOM 856 O O . PHE A 1 99 ? -12.85 1.525 7.018 1 86.63 99 PHE A O 1
ATOM 863 N N . GLY A 1 100 ? -12.867 3.591 7.749 1 72.21 100 GLY A N 1
ATOM 864 C CA . GLY A 1 100 ? -14.31 3.706 7.886 1 72.21 100 GLY A CA 1
ATOM 865 C C . GLY A 1 100 ? -14.935 2.534 8.618 1 72.21 100 GLY A C 1
ATOM 866 O O . GLY A 1 100 ? -14.326 1.468 8.73 1 72.21 100 GLY A O 1
ATOM 867 N N . GLY A 1 101 ? -16.058 2.667 9.096 1 75.78 101 GLY A N 1
ATOM 868 C CA . GLY A 1 101 ? -16.865 1.598 9.66 1 75.78 101 GLY A CA 1
ATOM 869 C C . GLY A 1 101 ? -16.415 1.179 11.047 1 75.78 101 GLY A C 1
ATOM 870 O O . GLY A 1 101 ? -15.523 1.8 11.63 1 75.78 101 GLY A O 1
ATOM 871 N N . GLU A 1 102 ? -17.073 0.132 11.553 1 87.32 102 GLU A N 1
ATOM 872 C CA . GLU A 1 102 ? -16.697 -0.481 12.823 1 87.32 102 GLU A CA 1
ATOM 873 C C . GLU A 1 102 ? -15.561 -1.482 12.639 1 87.32 102 GLU A C 1
ATOM 875 O O . GLU A 1 102 ? -15.58 -2.285 11.704 1 87.32 102 GLU A O 1
ATOM 880 N N . SER A 1 103 ? -14.519 -1.297 13.36 1 92.48 103 SER A N 1
ATOM 881 C CA . SER A 1 103 ? -13.351 -2.165 13.245 1 92.48 103 SER A CA 1
ATOM 882 C C . SER A 1 103 ? -13.129 -2.966 14.523 1 92.48 103 SER A C 1
ATOM 884 O O . SER A 1 103 ? -13.473 -2.51 15.616 1 92.48 103 SER A O 1
ATOM 886 N N . THR A 1 104 ? -12.635 -4.182 14.357 1 93.47 104 THR A N 1
ATOM 887 C CA . THR A 1 104 ? -12.16 -4.963 15.494 1 93.47 104 THR A CA 1
ATOM 888 C C . THR A 1 104 ? -10.694 -4.654 15.788 1 93.47 104 THR A C 1
ATOM 890 O O . THR A 1 104 ? -10.005 -4.05 14.964 1 93.47 104 THR A O 1
ATOM 893 N N . LYS A 1 105 ? -10.259 -5.071 16.99 1 93.94 105 LYS A N 1
ATOM 894 C CA . LYS A 1 105 ? -8.856 -4.932 17.373 1 93.94 105 LYS A CA 1
ATOM 895 C C . LYS A 1 105 ? -7.942 -5.64 16.377 1 93.94 105 LYS A C 1
ATOM 897 O O . LYS A 1 105 ? -6.926 -5.084 15.956 1 93.94 105 LYS A O 1
ATOM 902 N N . GLU A 1 106 ? -8.285 -6.831 15.975 1 94.24 106 GLU A N 1
ATOM 903 C CA . GLU A 1 106 ? -7.481 -7.637 15.062 1 94.24 106 GLU A CA 1
ATOM 904 C C . GLU A 1 106 ? -7.337 -6.956 13.704 1 94.24 106 GLU A C 1
ATOM 906 O O . GLU A 1 106 ? -6.261 -6.979 13.103 1 94.24 106 GLU A O 1
ATOM 911 N N . GLN A 1 107 ? -8.387 -6.361 13.236 1 95.9 107 GLN A N 1
ATOM 912 C CA . GLN A 1 107 ? -8.37 -5.666 11.953 1 95.9 107 GLN A CA 1
ATOM 913 C C . GLN A 1 107 ? -7.451 -4.449 11.999 1 95.9 107 GLN A C 1
ATOM 915 O O . GLN A 1 107 ? -6.635 -4.246 11.099 1 95.9 107 GLN A O 1
ATOM 920 N N . MET A 1 108 ? -7.535 -3.702 13.083 1 95.55 108 MET A N 1
ATOM 921 C CA . MET A 1 108 ? -6.735 -2.489 13.234 1 95.55 108 MET A CA 1
ATOM 922 C C . MET A 1 108 ? -5.256 -2.828 13.385 1 95.55 108 MET A C 1
ATOM 924 O O . MET A 1 108 ? -4.399 -2.151 12.814 1 95.55 108 MET A O 1
ATOM 928 N N . GLU A 1 109 ? -5.014 -3.84 14.126 1 94.74 109 GLU A N 1
ATOM 929 C CA . GLU A 1 109 ? -3.624 -4.248 14.31 1 94.74 109 GLU A CA 1
ATOM 930 C C . GLU A 1 109 ? -3.015 -4.738 12.999 1 94.74 109 GLU A C 1
ATOM 932 O O . GLU A 1 109 ? -1.865 -4.421 12.686 1 94.74 109 GLU A O 1
ATOM 937 N N . TYR A 1 110 ? -3.801 -5.516 12.286 1 95.91 110 TYR A N 1
ATOM 938 C CA . TYR A 1 110 ? -3.326 -6.012 11 1 95.91 110 TYR A CA 1
ATOM 939 C C . TYR A 1 110 ? -3.006 -4.86 10.055 1 95.91 110 TYR A C 1
ATOM 941 O O . TYR A 1 110 ? -1.916 -4.804 9.481 1 95.91 110 TYR A O 1
ATOM 949 N N . LEU A 1 111 ? -3.928 -3.938 9.901 1 96.83 111 LEU A N 1
ATOM 950 C CA . LEU A 1 111 ? -3.747 -2.812 8.992 1 96.83 111 LEU A CA 1
ATOM 951 C C . LEU A 1 111 ? -2.632 -1.894 9.48 1 96.83 111 LEU A C 1
ATOM 953 O O . LEU A 1 111 ? -1.841 -1.39 8.679 1 96.83 111 LEU A O 1
ATOM 957 N N . GLY A 1 112 ? -2.631 -1.654 10.779 1 96.9 112 GLY A N 1
ATOM 958 C CA . GLY A 1 112 ? -1.591 -0.804 11.335 1 96.9 112 GLY A CA 1
ATOM 959 C C . GLY A 1 112 ? -0.191 -1.329 11.079 1 96.9 112 GLY A C 1
ATOM 960 O O . GLY A 1 112 ? 0.698 -0.574 10.679 1 96.9 112 GLY A O 1
ATOM 961 N N . ARG A 1 113 ? 0.025 -2.594 11.269 1 96.61 113 ARG A N 1
ATOM 962 C CA . ARG A 1 113 ? 1.335 -3.204 11.066 1 96.61 113 ARG A CA 1
ATOM 963 C C . ARG A 1 113 ? 1.732 -3.172 9.594 1 96.61 113 ARG A C 1
ATOM 965 O O . ARG A 1 113 ? 2.891 -2.912 9.263 1 96.61 113 ARG A O 1
ATOM 972 N N . ASN A 1 114 ? 0.782 -3.462 8.786 1 96.97 114 ASN A N 1
ATOM 973 C CA . ASN A 1 114 ? 1.056 -3.379 7.355 1 96.97 114 ASN A CA 1
ATOM 974 C C . ASN A 1 114 ? 1.412 -1.957 6.934 1 96.97 114 ASN A C 1
ATOM 976 O O . ASN A 1 114 ? 2.355 -1.749 6.167 1 96.97 114 ASN A O 1
ATOM 980 N N . LEU A 1 115 ? 0.658 -1.025 7.413 1 97.95 115 LEU A N 1
ATOM 981 C CA . LEU A 1 115 ? 0.892 0.38 7.1 1 97.95 115 LEU A CA 1
ATOM 982 C C . LEU A 1 115 ? 2.282 0.814 7.554 1 97.95 115 LEU A C 1
ATOM 984 O O . LEU A 1 115 ? 3.006 1.474 6.805 1 97.95 115 LEU A O 1
ATOM 988 N N . LYS A 1 116 ? 2.61 0.444 8.761 1 98.55 116 LYS A N 1
ATOM 989 C CA . LYS A 1 116 ? 3.935 0.775 9.277 1 98.55 116 LYS A CA 1
ATOM 990 C C . LYS A 1 116 ? 5.032 0.206 8.381 1 98.55 116 LYS A C 1
ATOM 992 O O . LYS A 1 116 ? 5.998 0.9 8.058 1 98.55 116 LYS A O 1
ATOM 997 N N . ASP A 1 117 ? 4.898 -1.009 8.034 1 98.48 117 ASP A N 1
ATOM 998 C CA . ASP A 1 117 ? 5.896 -1.653 7.185 1 98.48 117 ASP A CA 1
ATOM 999 C C . ASP A 1 117 ? 6.003 -0.949 5.834 1 98.48 117 ASP A C 1
ATOM 1001 O O . ASP A 1 117 ? 7.107 -0.689 5.35 1 98.48 117 ASP A O 1
ATOM 1005 N N . MET A 1 118 ? 4.848 -0.627 5.195 1 98.64 118 MET A N 1
ATOM 1006 C CA . MET A 1 118 ? 4.823 0.049 3.901 1 98.64 118 MET A CA 1
ATOM 1007 C C . MET A 1 118 ? 5.497 1.414 3.988 1 98.64 118 MET A C 1
ATOM 1009 O O . MET A 1 118 ? 6.37 1.733 3.179 1 98.64 118 MET A O 1
ATOM 1013 N N . TRP A 1 119 ? 5.124 2.166 4.986 1 98.71 119 TRP A N 1
ATOM 1014 C CA . TRP A 1 119 ? 5.659 3.515 5.129 1 98.71 119 TRP A CA 1
ATOM 1015 C C . TRP A 1 119 ? 7.159 3.48 5.404 1 98.71 119 TRP A C 1
ATOM 1017 O O . TRP A 1 119 ? 7.926 4.23 4.795 1 98.71 119 TRP A O 1
ATOM 1027 N N . GLN A 1 120 ? 7.572 2.578 6.335 1 98.74 120 GLN A N 1
ATOM 1028 C CA . GLN A 1 120 ? 8.991 2.473 6.655 1 98.74 120 GLN A CA 1
ATOM 1029 C C . GLN A 1 120 ? 9.808 2.094 5.423 1 98.74 120 GLN A C 1
ATOM 1031 O O . GLN A 1 120 ? 10.872 2.666 5.177 1 98.74 120 GLN A O 1
ATOM 1036 N N . THR A 1 121 ? 9.308 1.157 4.717 1 98.57 121 THR A N 1
ATOM 1037 C CA . THR A 1 121 ? 10.006 0.689 3.525 1 98.57 121 THR A CA 1
ATOM 1038 C C . THR A 1 121 ? 10.114 1.804 2.489 1 98.57 121 THR A C 1
ATOM 1040 O O . THR A 1 121 ? 11.176 2.008 1.897 1 98.57 121 THR A O 1
ATOM 1043 N N . LYS A 1 122 ? 9.033 2.491 2.242 1 98.55 122 LYS A N 1
ATOM 1044 C CA . LYS A 1 122 ? 9.033 3.609 1.303 1 98.55 122 LYS A CA 1
ATOM 1045 C C . LYS A 1 122 ? 10.037 4.679 1.723 1 98.55 122 LYS A C 1
ATOM 1047 O O . LYS A 1 122 ? 10.819 5.16 0.9 1 98.55 122 LYS A O 1
ATOM 1052 N N . LEU A 1 123 ? 10.045 5.012 2.969 1 98.6 123 LEU A N 1
ATOM 1053 C CA . LEU A 1 123 ? 10.879 6.09 3.49 1 98.6 123 LEU A CA 1
ATOM 1054 C C . LEU A 1 123 ? 12.353 5.702 3.451 1 98.6 123 LEU A C 1
ATOM 1056 O O . LEU A 1 123 ? 13.213 6.542 3.176 1 98.6 123 LEU A O 1
ATOM 1060 N N . ASP A 1 124 ? 12.612 4.431 3.719 1 97.67 124 ASP A N 1
ATOM 1061 C CA . ASP A 1 124 ? 13.982 3.94 3.61 1 97.67 124 ASP A CA 1
ATOM 1062 C C . ASP A 1 124 ? 14.521 4.127 2.194 1 97.67 124 ASP A C 1
ATOM 1064 O O . ASP A 1 124 ? 15.692 4.465 2.009 1 97.67 124 ASP A O 1
ATOM 1068 N N . LYS A 1 125 ? 13.656 3.868 1.291 1 97.49 125 LYS A N 1
ATOM 1069 C CA . LYS A 1 125 ? 14.063 3.972 -0.107 1 97.49 125 LYS A CA 1
ATOM 1070 C C . LYS A 1 125 ? 14.194 5.431 -0.535 1 97.49 125 LYS A C 1
ATOM 1072 O O . LYS A 1 125 ? 15.154 5.8 -1.214 1 97.49 125 LYS A O 1
ATOM 1077 N N . GLN A 1 126 ? 13.296 6.272 -0.18 1 97.52 126 GLN A N 1
ATOM 1078 C CA . GLN A 1 126 ? 13.217 7.656 -0.635 1 97.52 126 GLN A CA 1
ATOM 1079 C C . GLN A 1 126 ? 14.273 8.52 0.048 1 97.52 126 GLN A C 1
ATOM 1081 O O . GLN A 1 126 ? 14.764 9.488 -0.537 1 97.52 126 GLN A O 1
ATOM 1086 N N . PHE A 1 127 ? 14.619 8.272 1.237 1 97.46 127 PHE A N 1
ATOM 1087 C CA . PHE A 1 127 ? 15.551 9.088 2.007 1 97.46 127 PHE A CA 1
ATOM 1088 C C . PHE A 1 127 ? 16.64 8.223 2.63 1 97.46 127 PHE A C 1
ATOM 1090 O O . PHE A 1 127 ? 16.783 8.182 3.854 1 97.46 127 PHE A O 1
ATOM 1097 N N . PRO A 1 128 ? 17.415 7.753 1.571 1 91.97 128 PRO A N 1
ATOM 1098 C CA . PRO A 1 128 ? 18.492 6.894 2.069 1 91.97 128 PRO A CA 1
ATOM 1099 C C . PRO A 1 128 ? 19.531 7.662 2.883 1 91.97 128 PRO A C 1
ATOM 1101 O O . PRO A 1 128 ? 19.892 8.787 2.526 1 91.97 128 PRO A O 1
ATOM 1104 N N . GLY A 1 129 ? 19.695 7.549 4.067 1 93.7 129 GLY A N 1
ATOM 1105 C CA . GLY A 1 129 ? 20.693 8.192 4.907 1 93.7 129 GLY A CA 1
ATOM 1106 C C . GLY A 1 129 ? 20.096 8.891 6.114 1 93.7 129 GLY A C 1
ATOM 1107 O O . GLY A 1 129 ? 20.826 9.375 6.982 1 93.7 129 GLY A O 1
ATOM 1108 N N . ARG A 1 130 ? 18.816 8.963 5.937 1 96.13 130 ARG A N 1
ATOM 1109 C CA . ARG A 1 130 ? 18.114 9.548 7.075 1 96.13 130 ARG A CA 1
ATOM 1110 C C . ARG A 1 130 ? 17.525 8.464 7.972 1 96.13 130 ARG A C 1
ATOM 1112 O O . ARG A 1 130 ? 17.044 7.44 7.482 1 96.13 130 ARG A O 1
ATOM 1119 N N . GLN A 1 131 ? 17.682 8.639 9.204 1 96.88 131 GLN A N 1
ATOM 1120 C CA . GLN A 1 131 ? 17.073 7.701 10.14 1 96.88 131 GLN A CA 1
ATOM 1121 C C . GLN A 1 131 ? 15.615 8.061 10.41 1 96.88 131 GLN A C 1
ATOM 1123 O O . GLN A 1 131 ? 15.298 8.66 11.44 1 96.88 131 GLN A O 1
ATOM 1128 N N . VAL A 1 132 ? 14.819 7.692 9.517 1 98.56 132 VAL A N 1
ATOM 1129 C CA . VAL A 1 132 ? 13.392 7.979 9.615 1 98.56 132 VAL A CA 1
ATOM 1130 C C . VAL A 1 132 ? 12.687 6.848 10.36 1 98.56 132 VAL A C 1
ATOM 1132 O O . VAL A 1 132 ? 12.888 5.671 10.049 1 98.56 132 VAL A O 1
ATOM 1135 N N . ILE A 1 133 ? 11.892 7.203 11.359 1 98.67 133 ILE A N 1
ATOM 1136 C CA . ILE A 1 133 ? 11.176 6.232 12.179 1 98.67 133 ILE A CA 1
ATOM 1137 C C . ILE A 1 133 ? 9.678 6.328 11.903 1 98.67 133 ILE A C 1
ATOM 1139 O O . ILE A 1 133 ? 9.105 7.42 11.922 1 98.67 133 ILE A O 1
ATOM 1143 N N . VAL A 1 134 ? 9.05 5.253 11.491 1 98.8 134 VAL A N 1
ATOM 1144 C CA . VAL A 1 134 ? 7.597 5.121 11.507 1 98.8 134 VAL A CA 1
ATOM 1145 C C . VAL A 1 134 ? 7.152 4.458 12.809 1 98.8 134 VAL A C 1
ATOM 1147 O O . VAL A 1 134 ? 7.505 3.308 13.08 1 98.8 134 VAL A O 1
ATOM 1150 N N . GLU A 1 135 ? 6.445 5.171 13.574 1 98.38 135 GLU A N 1
ATOM 1151 C CA . GLU A 1 135 ? 6.035 4.659 14.878 1 98.38 135 GLU A CA 1
ATOM 1152 C C . GLU A 1 135 ? 4.535 4.382 14.916 1 98.38 135 GLU A C 1
ATOM 1154 O O . GLU A 1 135 ? 3.732 5.225 14.511 1 98.38 135 GLU A O 1
ATOM 1159 N N . LEU A 1 136 ? 4.157 3.209 15.303 1 98.22 136 LEU A N 1
ATOM 1160 C CA . LEU A 1 136 ? 2.775 2.786 15.499 1 98.22 136 LEU A CA 1
ATOM 1161 C C . LEU A 1 136 ? 2.456 2.645 16.984 1 98.22 136 LEU A C 1
ATOM 1163 O O . LEU A 1 136 ? 3.101 1.867 17.69 1 98.22 136 LEU A O 1
ATOM 1167 N N . PHE A 1 137 ? 1.526 3.458 17.433 1 96.62 137 PHE A N 1
ATOM 1168 C CA . PHE A 1 137 ? 1.07 3.412 18.818 1 96.62 137 PHE A CA 1
ATOM 1169 C C . PHE A 1 137 ? -0.222 2.613 18.936 1 96.62 137 PHE A C 1
ATOM 1171 O O . PHE A 1 137 ? -1.193 2.885 18.228 1 96.62 137 PHE A O 1
ATOM 1178 N N . GLU A 1 138 ? -0.149 1.651 19.717 1 93.49 138 GLU A N 1
ATOM 1179 C CA . GLU A 1 138 ? -1.306 0.816 20.023 1 93.49 138 GLU A CA 1
ATOM 1180 C C . GLU A 1 138 ? -1.626 0.842 21.515 1 93.49 138 GLU A C 1
ATOM 1182 O O . GLU A 1 138 ? -1.018 0.11 22.299 1 93.49 138 GLU A O 1
ATOM 1187 N N . ALA A 1 139 ? -2.512 1.784 21.932 1 88.75 139 ALA A N 1
ATOM 1188 C CA . ALA A 1 139 ? -2.867 1.901 23.344 1 88.75 139 ALA A CA 1
ATOM 1189 C C . ALA A 1 139 ? -4.355 2.193 23.513 1 88.75 139 ALA A C 1
ATOM 1191 O O . ALA A 1 139 ? -4.924 3.002 22.776 1 88.75 139 ALA A O 1
ATOM 1192 N N . ASN A 1 140 ? -5.048 1.601 24.538 1 88.93 140 ASN A N 1
ATOM 1193 C CA . ASN A 1 140 ? -6.443 1.834 24.893 1 88.93 140 ASN A CA 1
ATOM 1194 C C . ASN A 1 140 ? -7.351 1.775 23.668 1 88.93 140 ASN A C 1
ATOM 1196 O O . ASN A 1 140 ? -8.169 2.671 23.453 1 88.93 140 ASN A O 1
ATOM 1200 N N . GLU A 1 141 ? -7.109 0.849 22.78 1 85.29 141 GLU A N 1
ATOM 1201 C CA . GLU A 1 141 ? -7.895 0.588 21.578 1 85.29 141 GLU A CA 1
ATOM 1202 C C . GLU A 1 141 ? -7.771 1.734 20.578 1 85.29 141 GLU A C 1
ATOM 1204 O O . GLU A 1 141 ? -8.667 1.951 19.76 1 85.29 141 GLU A O 1
ATOM 1209 N N . GLU A 1 142 ? -6.813 2.525 20.804 1 91.01 142 GLU A N 1
ATOM 1210 C CA . GLU A 1 142 ? -6.479 3.558 19.827 1 91.01 142 GLU A CA 1
ATOM 1211 C C . GLU A 1 142 ? -5.214 3.197 19.054 1 91.01 142 GLU A C 1
ATOM 1213 O O . GLU A 1 142 ? -4.26 2.667 19.626 1 91.01 142 GLU A O 1
ATOM 1218 N N . TYR A 1 143 ? -5.271 3.446 17.868 1 95.51 143 TYR A N 1
ATOM 1219 C CA . TYR A 1 143 ? -4.156 3.155 16.974 1 95.51 143 TYR A CA 1
ATOM 1220 C C . TYR A 1 143 ? -3.721 4.406 16.22 1 95.51 143 TYR A C 1
ATOM 1222 O O . TYR A 1 143 ? -4.525 5.028 15.521 1 95.51 143 TYR A O 1
ATOM 1230 N N . LYS A 1 144 ? -2.542 4.764 16.423 1 96.88 144 LYS A N 1
ATOM 1231 C CA . LYS A 1 144 ? -1.985 5.955 15.788 1 96.88 144 LYS A CA 1
ATOM 1232 C C . LYS A 1 144 ? -0.655 5.646 15.108 1 96.88 144 LYS A C 1
ATOM 1234 O O . LYS A 1 144 ? 0.115 4.812 15.59 1 96.88 144 LYS A O 1
ATOM 1239 N N . ILE A 1 145 ? -0.422 6.328 14.058 1 98.14 145 ILE A N 1
ATOM 1240 C CA . ILE A 1 145 ? 0.838 6.168 13.341 1 98.14 145 ILE A CA 1
ATOM 1241 C C . ILE A 1 145 ? 1.447 7.539 13.057 1 98.14 145 ILE A C 1
ATOM 1243 O O . ILE A 1 145 ? 0.724 8.512 12.83 1 98.14 145 ILE A O 1
ATOM 1247 N N . THR A 1 146 ? 2.762 7.62 13.124 1 98.44 146 THR A N 1
ATOM 1248 C CA . THR A 1 146 ? 3.435 8.876 12.811 1 98.44 146 THR A CA 1
ATOM 1249 C C . THR A 1 146 ? 4.828 8.617 12.246 1 98.44 146 THR A C 1
ATOM 1251 O O . THR A 1 146 ? 5.291 7.475 12.219 1 98.44 146 THR A O 1
ATOM 1254 N N . VAL A 1 147 ? 5.453 9.649 11.695 1 98.67 147 VAL A N 1
ATOM 1255 C CA . VAL A 1 147 ? 6.767 9.609 11.061 1 98.67 147 VAL A CA 1
ATOM 1256 C C . VAL A 1 147 ? 7.63 10.753 11.59 1 98.67 147 VAL A C 1
ATOM 1258 O O . VAL A 1 147 ? 7.172 11.894 11.68 1 98.67 147 VAL A O 1
ATOM 1261 N N . TYR A 1 148 ? 8.795 10.457 11.934 1 98.74 148 TYR A N 1
ATOM 1262 C CA . TYR A 1 148 ? 9.751 11.488 12.32 1 98.74 148 TYR A CA 1
ATOM 1263 C C . TYR A 1 148 ? 11.183 11.004 12.127 1 98.74 148 TYR A C 1
ATOM 1265 O O . TYR A 1 148 ? 11.426 9.802 11.992 1 98.74 148 TYR A O 1
ATOM 1273 N N . GLN A 1 149 ? 12.077 11.928 12.077 1 98.37 149 GLN A N 1
ATOM 1274 C CA . GLN A 1 149 ? 13.497 11.594 12.028 1 98.37 149 GLN A CA 1
ATOM 1275 C C . GLN A 1 149 ? 14.094 11.523 13.43 1 98.37 149 GLN A C 1
ATOM 1277 O O . GLN A 1 149 ? 13.836 12.392 14.266 1 98.37 149 GLN A O 1
ATOM 1282 N N . GLU A 1 150 ? 14.837 10.49 13.687 1 95.91 150 GLU A N 1
ATOM 1283 C CA . GLU A 1 150 ? 15.43 10.275 15.003 1 95.91 150 GLU A CA 1
ATOM 1284 C C . GLU A 1 150 ? 16.449 11.362 15.333 1 95.91 150 GLU A C 1
ATOM 1286 O O . GLU A 1 150 ? 16.516 11.834 16.47 1 95.91 150 GLU A O 1
ATOM 1291 N N . ASN A 1 151 ? 17.225 11.699 14.313 1 88.63 151 ASN A N 1
ATOM 1292 C CA . ASN A 1 151 ? 18.28 12.681 14.539 1 88.63 151 ASN A CA 1
ATOM 1293 C C . ASN A 1 151 ? 18.158 13.865 13.584 1 88.63 151 ASN A C 1
ATOM 1295 O O . ASN A 1 151 ? 18.089 13.681 12.367 1 88.63 151 ASN A O 1
ATOM 1299 N N . HIS A 1 152 ? 17.803 15.011 14.114 1 86.03 152 HIS A N 1
ATOM 1300 C CA . HIS A 1 152 ? 17.827 16.231 13.314 1 86.03 152 HIS A CA 1
ATOM 1301 C C . HIS A 1 152 ? 19.153 16.967 13.471 1 86.03 152 HIS A C 1
ATOM 1303 O O . HIS A 1 152 ? 19.792 16.886 14.523 1 86.03 152 HIS A O 1
ATOM 1309 N N . MET B 1 1 ? -10.246 21.342 14.385 1 27.36 1 MET B N 1
ATOM 1310 C CA . MET B 1 1 ? -9.565 20.361 13.545 1 27.36 1 MET B CA 1
ATOM 1311 C C . MET B 1 1 ? -9.174 20.971 12.203 1 27.36 1 MET B C 1
ATOM 1313 O O . MET B 1 1 ? -10.028 21.485 11.478 1 27.36 1 MET B O 1
ATOM 1317 N N . SER B 1 2 ? -8.004 21.55 12.153 1 33.75 2 SER B N 1
ATOM 1318 C CA . SER B 1 2 ? -7.501 22.436 11.109 1 33.75 2 SER B CA 1
ATOM 1319 C C . SER B 1 2 ? -7.783 21.87 9.721 1 33.75 2 SER B C 1
ATOM 1321 O O . SER B 1 2 ? -7.557 20.684 9.471 1 33.75 2 SER B O 1
ATOM 1323 N N . LYS B 1 3 ? -8.751 22.365 9.059 1 38.31 3 LYS B N 1
ATOM 1324 C CA . LYS B 1 3 ? -9.093 22.107 7.663 1 38.31 3 LYS B CA 1
ATOM 1325 C C . LYS B 1 3 ? -7.84 22.049 6.793 1 38.31 3 LYS B C 1
ATOM 1327 O O . LYS B 1 3 ? -7.216 23.077 6.525 1 38.31 3 LYS B O 1
ATOM 1332 N N . LYS B 1 4 ? -7.021 21.196 7.022 1 42.01 4 LYS B N 1
ATOM 1333 C CA . LYS B 1 4 ? -5.868 21.144 6.127 1 42.01 4 LYS B CA 1
ATOM 1334 C C . LYS B 1 4 ? -6.3 21.254 4.667 1 42.01 4 LYS B C 1
ATOM 1336 O O . LYS B 1 4 ? -7.044 20.407 4.169 1 42.01 4 LYS B O 1
ATOM 1341 N N . LYS B 1 5 ? -6.412 22.4 4.156 1 42.28 5 LYS B N 1
ATOM 1342 C CA . LYS B 1 5 ? -6.54 22.659 2.725 1 42.28 5 LYS B CA 1
ATOM 1343 C C . LYS B 1 5 ? -5.667 21.706 1.914 1 42.28 5 LYS B C 1
ATOM 1345 O O . LYS B 1 5 ? -4.442 21.844 1.893 1 42.28 5 LYS B O 1
ATOM 1350 N N . LYS B 1 6 ? -5.882 20.434 1.942 1 47.22 6 LYS B N 1
ATOM 1351 C CA . LYS B 1 6 ? -5.094 19.589 1.049 1 47.22 6 LYS B CA 1
ATOM 1352 C C . LYS B 1 6 ? -5.302 19.986 -0.41 1 47.22 6 LYS B C 1
ATOM 1354 O O . LYS B 1 6 ? -6.327 19.654 -1.009 1 47.22 6 LYS B O 1
ATOM 1359 N N . TYR B 1 7 ? -4.859 21.157 -0.894 1 43 7 TYR B N 1
ATOM 1360 C CA . TYR B 1 7 ? -5.045 21.873 -2.151 1 43 7 TYR B CA 1
ATOM 1361 C C . TYR B 1 7 ? -4.822 20.95 -3.343 1 43 7 TYR B C 1
ATOM 1363 O O . TYR B 1 7 ? -5.706 20.793 -4.189 1 43 7 TYR B O 1
ATOM 1371 N N . ASN B 1 8 ? -3.446 21.032 -3.789 1 48.13 8 ASN B N 1
ATOM 1372 C CA . ASN B 1 8 ? -3.053 20.805 -5.176 1 48.13 8 ASN B CA 1
ATOM 1373 C C . ASN B 1 8 ? -3.498 19.431 -5.668 1 48.13 8 ASN B C 1
ATOM 1375 O O . ASN B 1 8 ? -3.794 19.256 -6.851 1 48.13 8 ASN B O 1
ATOM 1379 N N . ASP B 1 9 ? -3.838 18.489 -4.749 1 60.58 9 ASP B N 1
ATOM 1380 C CA . ASP B 1 9 ? -4.052 17.104 -5.155 1 60.58 9 ASP B CA 1
ATOM 1381 C C . ASP B 1 9 ? -5.541 16.798 -5.3 1 60.58 9 ASP B C 1
ATOM 1383 O O . ASP B 1 9 ? -5.917 15.762 -5.855 1 60.58 9 ASP B O 1
ATOM 1387 N N . THR B 1 10 ? -6.321 17.857 -5.111 1 70.54 10 THR B N 1
ATOM 1388 C CA . THR B 1 10 ? -7.758 17.606 -5.107 1 70.54 10 THR B CA 1
ATOM 1389 C C . THR B 1 10 ? -8.28 17.429 -6.53 1 70.54 10 THR B C 1
ATOM 1391 O O . THR B 1 10 ? -9.089 16.537 -6.793 1 70.54 10 THR B O 1
ATOM 1394 N N . GLU B 1 11 ? -7.705 18.244 -7.406 1 79.93 11 GLU B N 1
ATOM 1395 C CA . GLU B 1 11 ? -8.179 18.135 -8.782 1 79.93 11 GLU B CA 1
ATOM 1396 C C . GLU B 1 11 ? -7.865 16.761 -9.367 1 79.93 11 GLU B C 1
ATOM 1398 O O . GLU B 1 11 ? -8.685 16.183 -10.083 1 79.93 11 GLU B O 1
ATOM 1403 N N . GLU B 1 12 ? -6.702 16.36 -9.085 1 88.4 12 GLU B N 1
ATOM 1404 C CA . GLU B 1 12 ? -6.328 15.032 -9.56 1 88.4 12 GLU B CA 1
ATOM 1405 C C . GLU B 1 12 ? -7.259 13.962 -8.996 1 88.4 12 GLU B C 1
ATOM 1407 O O . GLU B 1 12 ? -7.7 13.07 -9.724 1 88.4 12 GLU B O 1
ATOM 1412 N N . TRP B 1 13 ? -7.693 14.141 -7.819 1 94.03 13 TRP B N 1
ATOM 1413 C CA . TRP B 1 13 ? -8.521 13.138 -7.157 1 94.03 13 TRP B CA 1
ATOM 1414 C C . TRP B 1 13 ? -9.958 13.198 -7.663 1 94.03 13 TRP B C 1
ATOM 1416 O O . TRP B 1 13 ? -10.649 12.178 -7.708 1 94.03 13 TRP B O 1
ATOM 1426 N N . PHE B 1 14 ? -10.384 14.399 -8.15 1 94.84 14 PHE B N 1
ATOM 1427 C CA . PHE B 1 14 ? -11.709 14.513 -8.746 1 94.84 14 PHE B CA 1
ATOM 1428 C C . PHE B 1 14 ? -11.776 13.755 -10.066 1 94.84 14 PHE B C 1
ATOM 1430 O O . PHE B 1 14 ? -12.826 13.222 -10.43 1 94.84 14 PHE B O 1
ATOM 1437 N N . THR B 1 15 ? -10.639 13.724 -10.697 1 94.94 15 THR B N 1
ATOM 1438 C CA . THR B 1 15 ? -10.578 12.959 -11.938 1 94.94 15 THR B CA 1
ATOM 1439 C C . THR B 1 15 ? -10.58 11.461 -11.649 1 94.94 15 THR B C 1
ATOM 1441 O O . THR B 1 15 ? -11.291 10.698 -12.307 1 94.94 15 THR B O 1
ATOM 1444 N N . LEU B 1 16 ? -9.889 11.009 -10.644 1 96.39 16 LEU B N 1
ATOM 1445 C CA . LEU B 1 16 ? -9.739 9.598 -10.304 1 96.39 16 LEU B CA 1
ATOM 1446 C C . LEU B 1 16 ? -10.999 9.064 -9.632 1 96.39 16 LEU B C 1
ATOM 1448 O O . LEU B 1 16 ? -11.384 7.912 -9.849 1 96.39 16 LEU B O 1
ATOM 1452 N N . ILE B 1 17 ? -11.638 9.914 -8.796 1 96.85 17 ILE B N 1
ATOM 1453 C CA . ILE B 1 17 ? -12.862 9.571 -8.081 1 96.85 17 ILE B CA 1
ATOM 1454 C C . ILE B 1 17 ? -13.893 10.683 -8.261 1 96.85 17 ILE B C 1
ATOM 1456 O O . ILE B 1 17 ? -14.019 11.566 -7.409 1 96.85 17 ILE B O 1
ATOM 1460 N N . PRO B 1 18 ? -14.663 10.561 -9.318 1 95.02 18 PRO B N 1
ATOM 1461 C CA . PRO B 1 18 ? -15.56 11.661 -9.679 1 95.02 18 PRO B CA 1
ATOM 1462 C C . PRO B 1 18 ? -16.606 11.947 -8.604 1 95.02 18 PRO B C 1
ATOM 1464 O O . PRO B 1 18 ? -17.036 13.092 -8.444 1 95.02 18 PRO B O 1
ATOM 1467 N N . GLU B 1 19 ? -17.021 10.935 -7.876 1 95.47 19 GLU B N 1
ATOM 1468 C CA . GLU B 1 19 ? -18.062 11.127 -6.871 1 95.47 19 GLU B CA 1
ATOM 1469 C C . GLU B 1 19 ? -17.615 12.113 -5.795 1 95.47 19 GLU B C 1
ATOM 1471 O O . GLU B 1 19 ? -18.446 12.695 -5.095 1 95.47 19 GLU B O 1
ATOM 1476 N N . LEU B 1 20 ? -16.286 12.328 -5.594 1 97.16 20 LEU B N 1
ATOM 1477 C CA . LEU B 1 20 ? -15.778 13.264 -4.597 1 97.16 20 LEU B CA 1
ATOM 1478 C C . LEU B 1 20 ? -16.305 14.672 -4.855 1 97.16 20 LEU B C 1
ATOM 1480 O O . LEU B 1 20 ? -16.581 15.418 -3.912 1 97.16 20 LEU B O 1
ATOM 1484 N N . LYS B 1 21 ? -16.451 15.032 -6.102 1 95.24 21 LYS B N 1
ATOM 1485 C CA . LYS B 1 21 ? -16.853 16.378 -6.5 1 95.24 21 LYS B CA 1
ATOM 1486 C C . LYS B 1 21 ? -18.309 16.649 -6.131 1 95.24 21 LYS B C 1
ATOM 1488 O O . LYS B 1 21 ? -18.702 17.802 -5.941 1 95.24 21 LYS B O 1
ATOM 1493 N N . GLU B 1 22 ? -19.096 15.6 -5.973 1 95.87 22 GLU B N 1
ATOM 1494 C CA . GLU B 1 22 ? -20.533 15.723 -5.75 1 95.87 22 GLU B CA 1
ATOM 1495 C C . GLU B 1 22 ? -20.844 15.968 -4.277 1 95.87 22 GLU B C 1
ATOM 1497 O O . GLU B 1 22 ? -21.95 16.39 -3.932 1 95.87 22 GLU B O 1
ATOM 1502 N N . TRP B 1 23 ? -19.906 15.812 -3.468 1 95.5 23 TRP B N 1
ATOM 1503 C CA . TRP B 1 23 ? -20.104 15.939 -2.028 1 95.5 23 TRP B CA 1
ATOM 1504 C C . TRP B 1 23 ? -20.192 17.406 -1.618 1 95.5 23 TRP B C 1
ATOM 1506 O O . TRP B 1 23 ? -19.713 18.287 -2.336 1 95.5 23 TRP B O 1
ATOM 1516 N N . ASN B 1 24 ? -20.865 17.656 -0.383 1 96.06 24 ASN B N 1
ATOM 1517 C CA . ASN B 1 24 ? -20.967 18.989 0.203 1 96.06 24 ASN B CA 1
ATOM 1518 C C . ASN B 1 24 ? -21.584 19.985 -0.774 1 96.06 24 ASN B C 1
ATOM 1520 O O . ASN B 1 24 ? -21.037 21.068 -0.992 1 96.06 24 ASN B O 1
ATOM 1524 N N . ASP B 1 25 ? -22.647 19.526 -1.383 1 96.04 25 ASP B N 1
ATOM 1525 C CA . ASP B 1 25 ? -23.417 20.367 -2.294 1 96.04 25 ASP B CA 1
ATOM 1526 C C . ASP B 1 25 ? -22.552 20.857 -3.452 1 96.04 25 ASP B C 1
ATOM 1528 O O . ASP B 1 25 ? -22.578 22.041 -3.796 1 96.04 25 ASP B O 1
ATOM 1532 N N . GLY B 1 26 ? -21.689 19.914 -3.904 1 94.22 26 GLY B N 1
ATOM 1533 C CA . GLY B 1 26 ? -20.917 20.212 -5.1 1 94.22 26 GLY B CA 1
ATOM 1534 C C . GLY B 1 26 ? -19.583 20.871 -4.801 1 94.22 26 GLY B C 1
ATOM 1535 O O . GLY B 1 26 ? -18.8 21.142 -5.713 1 94.22 26 GLY B O 1
ATOM 1536 N N . ARG B 1 27 ? -19.217 21.18 -3.516 1 95.41 27 ARG B N 1
ATOM 1537 C CA . ARG B 1 27 ? -17.939 21.785 -3.152 1 95.41 27 ARG B CA 1
ATOM 1538 C C . ARG B 1 27 ? -16.828 20.741 -3.124 1 95.41 27 ARG B C 1
ATOM 1540 O O . ARG B 1 27 ? -15.644 21.087 -3.135 1 95.41 27 ARG B O 1
ATOM 1547 N N . GLY B 1 28 ? -17.235 19.482 -3.063 1 95.37 28 GLY B N 1
ATOM 1548 C CA . GLY B 1 28 ? -16.265 18.399 -3.08 1 95.37 28 GLY B CA 1
ATOM 1549 C C . GLY B 1 28 ? -15.812 17.982 -1.693 1 95.37 28 GLY B C 1
ATOM 1550 O O . GLY B 1 28 ? -16.198 18.597 -0.697 1 95.37 28 GLY B O 1
ATOM 1551 N N . ILE B 1 29 ? -15.166 16.849 -1.675 1 94.89 29 ILE B N 1
ATOM 1552 C CA . ILE B 1 29 ? -14.578 16.325 -0.447 1 94.89 29 ILE B CA 1
ATOM 1553 C C . ILE B 1 29 ? -13.223 15.69 -0.753 1 94.89 29 ILE B C 1
ATOM 1555 O O . ILE B 1 29 ? -13.011 15.163 -1.847 1 94.89 29 ILE B O 1
ATOM 1559 N N . ASP B 1 30 ? -12.317 15.808 0.17 1 93.46 30 ASP B N 1
ATOM 1560 C CA . ASP B 1 30 ? -11.024 15.137 0.079 1 93.46 30 ASP B CA 1
ATOM 1561 C C . ASP B 1 30 ? -11.184 13.621 0.168 1 93.46 30 ASP B C 1
ATOM 1563 O O . ASP B 1 30 ? -12.016 13.123 0.929 1 93.46 30 ASP B O 1
ATOM 1567 N N . HIS B 1 31 ? -10.385 12.921 -0.611 1 93.98 31 HIS B N 1
ATOM 1568 C CA . HIS B 1 31 ? -10.552 11.475 -0.705 1 93.98 31 HIS B CA 1
ATOM 1569 C C . HIS B 1 31 ? -10.327 10.805 0.646 1 93.98 31 HIS B C 1
ATOM 1571 O O . HIS B 1 31 ? -10.934 9.772 0.94 1 93.98 31 HIS B O 1
ATOM 1577 N N . GLU B 1 32 ? -9.478 11.374 1.516 1 92.36 32 GLU B N 1
ATOM 1578 C CA . GLU B 1 32 ? -9.261 10.789 2.836 1 92.36 32 GLU B CA 1
ATOM 1579 C C . GLU B 1 32 ? -10.476 10.995 3.737 1 92.36 32 GLU B C 1
ATOM 1581 O O . GLU B 1 32 ? -10.873 10.086 4.469 1 92.36 32 GLU B O 1
ATOM 1586 N N . ASP B 1 33 ? -10.996 12.241 3.689 1 93.09 33 ASP B N 1
ATOM 1587 C CA . ASP B 1 33 ? -12.229 12.492 4.429 1 93.09 33 ASP B CA 1
ATOM 1588 C C . ASP B 1 33 ? -13.358 11.589 3.937 1 93.09 33 ASP B C 1
ATOM 1590 O O . ASP B 1 33 ? -14.168 11.109 4.733 1 93.09 33 ASP B O 1
ATOM 1594 N N . TRP B 1 34 ? -13.382 11.465 2.65 1 94.92 34 TRP B N 1
ATOM 1595 C CA . TRP B 1 34 ? -14.415 10.648 2.023 1 94.92 34 TRP B CA 1
ATOM 1596 C C . TRP B 1 34 ? -14.352 9.209 2.524 1 94.92 34 TRP B C 1
ATOM 1598 O O . TRP B 1 34 ? -15.377 8.622 2.876 1 94.92 34 TRP B O 1
ATOM 1608 N N . ILE B 1 35 ? -13.185 8.567 2.596 1 93.58 35 ILE B N 1
ATOM 1609 C CA . ILE B 1 35 ? -13.09 7.168 2.998 1 93.58 35 ILE B CA 1
ATOM 1610 C C . ILE B 1 35 ? -13.365 7.041 4.495 1 93.58 35 ILE B C 1
ATOM 1612 O O . ILE B 1 35 ? -13.798 5.987 4.966 1 93.58 35 ILE B O 1
ATOM 1616 N N . GLU B 1 36 ? -13.074 8.07 5.287 1 92.97 36 GLU B N 1
ATOM 1617 C CA . GLU B 1 36 ? -13.455 8.07 6.696 1 92.97 36 GLU B CA 1
ATOM 1618 C C . GLU B 1 36 ? -14.956 7.852 6.862 1 92.97 36 GLU B C 1
ATOM 1620 O O . GLU B 1 36 ? -15.391 7.175 7.796 1 92.97 36 GLU B O 1
ATOM 1625 N N . ILE B 1 37 ? -15.708 8.433 5.972 1 94.24 37 ILE B N 1
ATOM 1626 C CA . ILE B 1 37 ? -17.164 8.413 6.07 1 94.24 37 ILE B CA 1
ATOM 1627 C C . ILE B 1 37 ? -17.713 7.186 5.345 1 94.24 37 ILE B C 1
ATOM 1629 O O . ILE B 1 37 ? -18.552 6.462 5.887 1 94.24 37 ILE B O 1
ATOM 1633 N N . GLU B 1 38 ? -17.258 6.896 4.152 1 93.73 38 GLU B N 1
ATOM 1634 C CA . GLU B 1 38 ? -17.86 5.917 3.251 1 93.73 38 GLU B CA 1
ATOM 1635 C C . GLU B 1 38 ? -17.057 4.62 3.231 1 93.73 38 GLU B C 1
ATOM 1637 O O . GLU B 1 38 ? -17.519 3.606 2.702 1 93.73 38 GLU B O 1
ATOM 1642 N N . GLY B 1 39 ? -15.81 4.706 3.734 1 93 39 GLY B N 1
ATOM 1643 C CA . GLY B 1 39 ? -14.923 3.56 3.622 1 93 39 GLY B CA 1
ATOM 1644 C C . GLY B 1 39 ? -15.433 2.335 4.358 1 93 39 GLY B C 1
ATOM 1645 O O . GLY B 1 39 ? -16.392 2.422 5.127 1 93 39 GLY B O 1
ATOM 1646 N N . ARG B 1 40 ? -14.903 1.241 4.024 1 93.6 40 ARG B N 1
ATOM 1647 C CA . ARG B 1 40 ? -15.139 -0.052 4.658 1 93.6 40 ARG B CA 1
ATOM 1648 C C . ARG B 1 40 ? -13.824 -0.752 4.981 1 93.6 40 ARG B C 1
ATOM 1650 O O . ARG B 1 40 ? -12.998 -0.975 4.093 1 93.6 40 ARG B O 1
ATOM 1657 N N . ILE B 1 41 ? -13.696 -1.126 6.195 1 95.99 41 ILE B N 1
ATOM 1658 C CA . ILE B 1 41 ? -12.428 -1.688 6.648 1 95.99 41 ILE B CA 1
ATOM 1659 C C . ILE B 1 41 ? -12.172 -3.018 5.942 1 95.99 41 ILE B C 1
ATOM 1661 O O . ILE B 1 41 ? -11.023 -3.365 5.656 1 95.99 41 ILE B O 1
ATOM 1665 N N . GLU B 1 42 ? -13.238 -3.736 5.552 1 95.88 42 GLU B N 1
ATOM 1666 C CA . GLU B 1 42 ? -13.083 -5.014 4.864 1 95.88 42 GLU B CA 1
ATOM 1667 C C . GLU B 1 42 ? -12.403 -4.833 3.509 1 95.88 42 GLU B C 1
ATOM 1669 O O . GLU B 1 42 ? -11.568 -5.648 3.114 1 95.88 42 GLU B O 1
ATOM 1674 N N . TYR B 1 43 ? -12.743 -3.748 2.83 1 95.55 43 TYR B N 1
ATOM 1675 C CA . TYR B 1 43 ? -12.09 -3.45 1.56 1 95.55 43 TYR B CA 1
ATOM 1676 C C . TYR B 1 43 ? -10.637 -3.044 1.776 1 95.55 43 TYR B C 1
ATOM 1678 O O . TYR B 1 43 ? -9.75 -3.469 1.033 1 95.55 43 TYR B O 1
ATOM 1686 N N . ALA B 1 44 ? -10.439 -2.238 2.795 1 96.51 44 ALA B N 1
ATOM 1687 C CA . ALA B 1 44 ? -9.07 -1.831 3.101 1 96.51 44 ALA B CA 1
ATOM 1688 C C . ALA B 1 44 ? -8.183 -3.045 3.362 1 96.51 44 ALA B C 1
ATOM 1690 O O . ALA B 1 44 ? -7.054 -3.114 2.87 1 96.51 44 ALA B O 1
ATOM 1691 N N . LEU B 1 45 ? -8.71 -3.981 4.137 1 96.81 45 LEU B N 1
ATOM 1692 C CA . LEU B 1 45 ? -7.976 -5.204 4.444 1 96.81 45 LEU B CA 1
ATOM 1693 C C . LEU B 1 45 ? -7.664 -5.984 3.172 1 96.81 45 LEU B C 1
ATOM 1695 O O . LEU B 1 45 ? -6.514 -6.365 2.939 1 96.81 45 LEU B O 1
ATOM 1699 N N . ALA B 1 46 ? -8.633 -6.146 2.407 1 95.72 46 ALA B N 1
ATOM 1700 C CA . ALA B 1 46 ? -8.447 -6.931 1.19 1 95.72 46 ALA B CA 1
ATOM 1701 C C . ALA B 1 46 ? -7.478 -6.24 0.234 1 95.72 46 ALA B C 1
ATOM 1703 O O . ALA B 1 46 ? -6.579 -6.88 -0.317 1 95.72 46 ALA B O 1
ATOM 1704 N N . TYR B 1 47 ? -7.618 -4.92 0.039 1 96.39 47 TYR B N 1
ATOM 1705 C CA . TYR B 1 47 ? -6.727 -4.179 -0.846 1 96.39 47 TYR B CA 1
ATOM 1706 C C . TYR B 1 47 ? -5.303 -4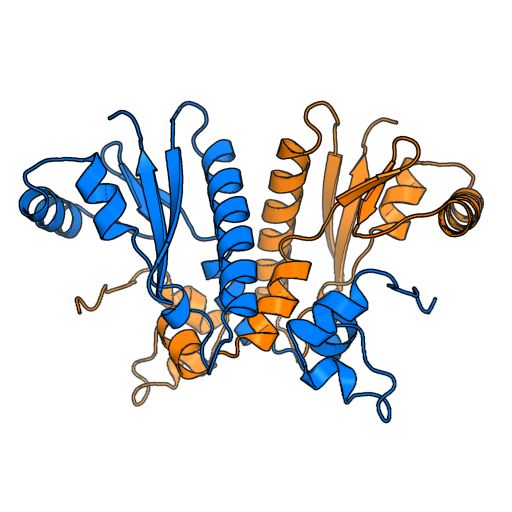.168 -0.303 1 96.39 47 TYR B C 1
ATOM 1708 O O . TYR B 1 47 ? -4.339 -4.17 -1.071 1 96.39 47 TYR B O 1
ATOM 1716 N N . SER B 1 48 ? -5.175 -4.157 1.02 1 96.38 48 SER B N 1
ATOM 1717 C CA . SER B 1 48 ? -3.839 -4.163 1.607 1 96.38 48 SER B CA 1
ATOM 1718 C C . SER B 1 48 ? -3.058 -5.405 1.19 1 96.38 48 SER B C 1
ATOM 1720 O O . SER B 1 48 ? -1.841 -5.345 1.003 1 96.38 48 SER B O 1
ATOM 1722 N N . SER B 1 49 ? -3.707 -6.502 1.026 1 94.02 49 SER B N 1
ATOM 1723 C CA . SER B 1 49 ? -3.04 -7.739 0.632 1 94.02 49 SER B CA 1
ATOM 1724 C C . SER B 1 49 ? -2.565 -7.674 -0.816 1 94.02 49 SER B C 1
ATOM 1726 O O . SER B 1 49 ? -1.569 -8.305 -1.176 1 94.02 49 SER B O 1
ATOM 1728 N N . THR B 1 50 ? -3.299 -6.912 -1.617 1 95.48 50 THR B N 1
ATOM 1729 C CA . THR B 1 50 ? -2.916 -6.699 -3.009 1 95.48 50 THR B CA 1
ATOM 1730 C C . THR B 1 50 ? -1.762 -5.705 -3.106 1 95.48 50 THR B C 1
ATOM 1732 O O . THR B 1 50 ? -0.821 -5.911 -3.876 1 95.48 50 THR B O 1
ATOM 1735 N N . PHE B 1 51 ? -1.8 -4.684 -2.334 1 97.79 51 PHE B N 1
ATOM 1736 C CA . PHE B 1 51 ? -0.806 -3.617 -2.366 1 97.79 51 PHE B CA 1
ATOM 1737 C C . PHE B 1 51 ? 0.501 -4.076 -1.731 1 97.79 51 PHE B C 1
ATOM 1739 O O . PHE B 1 51 ? 1.578 -3.611 -2.11 1 97.79 51 PHE B O 1
ATOM 1746 N N . TRP B 1 52 ? 0.378 -4.996 -0.817 1 97.87 52 TRP B N 1
ATOM 1747 C CA . TRP B 1 52 ? 1.531 -5.44 -0.041 1 97.87 52 TRP B CA 1
ATOM 1748 C C . TRP B 1 52 ? 1.51 -6.954 0.148 1 97.87 52 TRP B C 1
ATOM 1750 O O . TRP B 1 52 ? 1.433 -7.443 1.277 1 97.87 52 TRP B O 1
ATOM 1760 N N . PRO B 1 53 ? 1.621 -7.671 -0.923 1 96.75 53 PRO B N 1
ATOM 1761 C CA . PRO B 1 53 ? 1.495 -9.128 -0.839 1 96.75 53 PRO B CA 1
ATOM 1762 C C . PRO B 1 53 ? 2.681 -9.783 -0.135 1 96.75 53 PRO B C 1
ATOM 1764 O O . PRO B 1 53 ? 3.736 -9.161 0.014 1 96.75 53 PRO B O 1
ATOM 1767 N N . LYS B 1 54 ? 2.427 -10.945 0.318 1 95.57 54 LYS B N 1
ATOM 1768 C CA . LYS B 1 54 ? 3.514 -11.778 0.823 1 95.57 54 LYS B CA 1
ATOM 1769 C C . LYS B 1 54 ? 4.314 -12.392 -0.323 1 95.57 54 LYS B C 1
ATOM 1771 O O . LYS B 1 54 ? 3.741 -12.983 -1.241 1 95.57 54 LYS B O 1
ATOM 1776 N N . PHE B 1 55 ? 5.637 -12.246 -0.336 1 97.83 55 PHE B N 1
ATOM 1777 C CA . PHE B 1 55 ? 6.534 -12.893 -1.286 1 97.83 55 PHE B CA 1
ATOM 1778 C C . PHE B 1 55 ? 7.338 -13.995 -0.607 1 97.83 55 PHE B C 1
ATOM 1780 O O . PHE B 1 55 ? 7.884 -13.793 0.48 1 97.83 55 PHE B O 1
ATOM 1787 N N . VAL B 1 56 ? 7.405 -15.074 -1.243 1 97.14 56 VAL B N 1
ATOM 1788 C CA . VAL B 1 56 ? 8.124 -16.197 -0.649 1 97.14 56 VAL B CA 1
ATOM 1789 C C . VAL B 1 56 ? 9.236 -16.654 -1.591 1 97.14 56 VAL B C 1
ATOM 1791 O O . VAL B 1 56 ? 9.073 -16.628 -2.813 1 97.14 56 VAL B O 1
ATOM 1794 N N . LEU B 1 57 ? 10.32 -17.013 -0.984 1 97.65 57 LEU B N 1
ATOM 1795 C CA . LEU B 1 57 ? 11.416 -17.645 -1.711 1 97.65 57 LEU B CA 1
ATOM 1796 C C . LEU B 1 57 ? 11.274 -19.163 -1.697 1 97.65 57 LEU B C 1
ATOM 1798 O O . LEU B 1 57 ? 11.144 -19.769 -0.631 1 97.65 57 LEU B O 1
ATOM 1802 N N . PHE B 1 58 ? 11.177 -19.748 -2.91 1 97.97 58 PHE B N 1
ATOM 1803 C CA . PHE B 1 58 ? 11.037 -21.191 -3.062 1 97.97 58 PHE B CA 1
ATOM 1804 C C . PHE B 1 58 ? 11.943 -21.71 -4.172 1 97.97 58 PHE B C 1
ATOM 1806 O O . PHE B 1 58 ? 11.818 -21.296 -5.326 1 97.97 58 PHE B O 1
ATOM 1813 N N . ARG B 1 59 ? 12.959 -22.526 -3.888 1 97.01 59 ARG B N 1
ATOM 1814 C CA . ARG B 1 59 ? 13.929 -23.073 -4.831 1 97.01 59 ARG B CA 1
ATOM 1815 C C . ARG B 1 59 ? 14.576 -21.966 -5.657 1 97.01 59 ARG B C 1
ATOM 1817 O O . ARG B 1 59 ? 14.613 -22.043 -6.886 1 97.01 59 ARG B O 1
ATOM 1824 N N . ASN B 1 60 ? 14.935 -20.868 -5.005 1 96.54 60 ASN B N 1
ATOM 1825 C CA . ASN B 1 60 ? 15.671 -19.737 -5.559 1 96.54 60 ASN B CA 1
ATOM 1826 C C . ASN B 1 60 ? 14.797 -18.901 -6.49 1 96.54 60 ASN B C 1
ATOM 1828 O O . ASN B 1 60 ? 15.309 -18.119 -7.293 1 96.54 60 ASN B O 1
ATOM 1832 N N . CYS B 1 61 ? 13.497 -19.134 -6.413 1 98.19 61 CYS B N 1
ATOM 1833 C CA . CYS B 1 61 ? 12.522 -18.328 -7.141 1 98.19 61 CYS B CA 1
ATOM 1834 C C . CYS B 1 61 ? 11.615 -17.57 -6.179 1 98.19 61 CYS B C 1
ATOM 1836 O O . CYS B 1 61 ? 11.392 -18.013 -5.051 1 98.19 61 CYS B O 1
ATOM 1838 N N . ILE B 1 62 ? 11.142 -16.455 -6.63 1 98.5 62 ILE B N 1
ATOM 1839 C CA . ILE B 1 62 ? 10.285 -15.609 -5.807 1 98.5 62 ILE B CA 1
ATOM 1840 C C . ILE B 1 62 ? 8.844 -15.696 -6.303 1 98.5 62 ILE B C 1
ATOM 1842 O O . ILE B 1 62 ? 8.577 -15.5 -7.491 1 98.5 62 ILE B O 1
ATOM 1846 N N . PHE B 1 63 ? 7.872 -16.005 -5.372 1 98.48 63 PHE B N 1
ATOM 1847 C CA . PHE B 1 63 ? 6.464 -16.142 -5.725 1 98.48 63 PHE B CA 1
ATOM 1848 C C . PHE B 1 63 ? 5.587 -15.328 -4.781 1 98.48 63 PHE B C 1
ATOM 1850 O O . PHE B 1 63 ? 5.952 -15.103 -3.625 1 98.48 63 PHE B O 1
ATOM 1857 N N . ILE B 1 64 ? 4.495 -14.92 -5.286 1 96.63 64 ILE B N 1
ATOM 1858 C CA . ILE B 1 64 ? 3.493 -14.271 -4.448 1 96.63 64 ILE B CA 1
ATOM 1859 C C . ILE B 1 64 ? 2.744 -15.322 -3.632 1 96.63 64 ILE B C 1
ATOM 1861 O O . ILE B 1 64 ? 2.149 -16.245 -4.193 1 96.63 64 ILE B O 1
ATOM 1865 N N . ASP B 1 65 ? 2.717 -15.157 -2.336 1 90.14 65 ASP B N 1
ATOM 1866 C CA . ASP B 1 65 ? 1.917 -15.881 -1.352 1 90.14 65 ASP B CA 1
ATOM 1867 C C . ASP B 1 65 ? 2.471 -17.285 -1.12 1 90.14 65 ASP B C 1
ATOM 1869 O O . ASP B 1 65 ? 3.228 -17.511 -0.173 1 90.14 65 ASP B O 1
ATOM 1873 N N . TYR B 1 66 ? 2.14 -18.274 -2.076 1 90.52 66 TYR B N 1
ATOM 1874 C CA . TYR B 1 66 ? 2.402 -19.663 -1.719 1 90.52 66 TYR B CA 1
ATOM 1875 C C . TYR B 1 66 ? 2.986 -20.43 -2.9 1 90.52 66 TYR B C 1
ATOM 1877 O O . TYR B 1 66 ? 2.655 -20.149 -4.055 1 90.52 66 TYR B O 1
ATOM 1885 N N . MET B 1 67 ? 3.863 -21.397 -2.589 1 95.67 67 MET B N 1
ATOM 1886 C CA . MET B 1 67 ? 4.437 -22.324 -3.561 1 95.67 67 MET B CA 1
ATOM 1887 C C . MET B 1 67 ? 4.814 -23.644 -2.897 1 95.67 67 MET B C 1
ATOM 1889 O O . MET B 1 67 ? 5.18 -23.67 -1.72 1 95.67 67 MET B O 1
ATOM 1893 N N . ASN B 1 68 ? 4.512 -24.661 -3.598 1 96.33 68 ASN B N 1
ATOM 1894 C CA . ASN B 1 68 ? 4.971 -25.972 -3.153 1 96.33 68 ASN B CA 1
ATOM 1895 C C . ASN B 1 68 ? 5.535 -26.791 -4.31 1 96.33 68 ASN B C 1
ATOM 1897 O O . ASN B 1 68 ? 5.532 -26.339 -5.456 1 96.33 68 ASN B O 1
ATOM 1901 N N . ASP B 1 69 ? 6.018 -28.002 -4.009 1 97.68 69 ASP B N 1
ATOM 1902 C CA . ASP B 1 69 ? 6.724 -28.815 -4.995 1 97.68 69 ASP B CA 1
ATOM 1903 C C . ASP B 1 69 ? 5.818 -29.158 -6.174 1 97.68 69 ASP B C 1
ATOM 1905 O O . ASP B 1 69 ? 6.237 -29.075 -7.331 1 97.68 69 ASP B O 1
ATOM 1909 N N . GLU B 1 70 ? 4.656 -29.489 -5.931 1 97.33 70 GLU B N 1
ATOM 1910 C CA . GLU B 1 70 ? 3.734 -29.926 -6.975 1 97.33 70 GLU B CA 1
ATOM 1911 C C . GLU B 1 70 ? 3.441 -28.798 -7.959 1 97.33 70 GLU B C 1
ATOM 1913 O O . GLU B 1 70 ? 3.539 -28.986 -9.174 1 97.33 70 GLU B O 1
ATOM 1918 N N . ILE B 1 71 ? 3.053 -27.642 -7.392 1 96.28 71 ILE B N 1
ATOM 1919 C CA . ILE B 1 71 ? 2.755 -26.479 -8.222 1 96.28 71 ILE B CA 1
ATOM 1920 C C . ILE B 1 71 ? 4.002 -26.07 -9.003 1 96.28 71 ILE B C 1
ATOM 1922 O O . ILE B 1 71 ? 3.936 -25.84 -10.213 1 96.28 71 ILE B O 1
ATOM 1926 N N . PHE B 1 72 ? 5.149 -26.094 -8.31 1 97.74 72 PHE B N 1
ATOM 1927 C CA . PHE B 1 72 ? 6.41 -25.684 -8.916 1 97.74 72 PHE B CA 1
ATOM 1928 C C . PHE B 1 72 ? 6.749 -26.567 -10.112 1 97.74 72 PHE B C 1
ATOM 1930 O O . PHE B 1 72 ? 7.051 -26.063 -11.196 1 97.74 72 PHE B O 1
ATOM 1937 N N . GLU B 1 73 ? 6.712 -27.826 -9.954 1 97.69 73 GLU B N 1
ATOM 1938 C CA . GLU B 1 73 ? 7.106 -28.758 -11.005 1 97.69 73 GLU B CA 1
ATOM 1939 C C . GLU B 1 73 ? 6.188 -28.642 -12.219 1 97.69 73 GLU B C 1
ATOM 1941 O O . GLU B 1 73 ? 6.648 -28.706 -13.361 1 97.69 73 GLU B O 1
ATOM 1946 N N . ARG B 1 74 ? 4.923 -28.482 -11.992 1 97.33 74 ARG B N 1
ATOM 1947 C CA . ARG B 1 74 ? 3.95 -28.336 -13.07 1 97.33 74 ARG B CA 1
ATOM 1948 C C . ARG B 1 74 ? 4.261 -27.113 -13.926 1 97.33 74 ARG B C 1
ATOM 1950 O O . ARG B 1 74 ? 4.382 -27.219 -15.149 1 97.33 74 ARG B O 1
ATOM 1957 N N . TRP B 1 75 ? 4.472 -26.001 -13.267 1 96.62 75 TRP B N 1
ATOM 1958 C CA . TRP B 1 75 ? 4.695 -24.759 -14.001 1 96.62 75 TRP B CA 1
ATOM 1959 C C . TRP B 1 75 ? 6.101 -24.721 -14.591 1 96.62 75 TRP B C 1
ATOM 1961 O O . TRP B 1 75 ? 6.314 -24.155 -15.666 1 96.62 75 TRP B O 1
ATOM 1971 N N . HIS B 1 76 ? 7.055 -25.345 -13.819 1 97.64 76 HIS B N 1
ATOM 1972 C CA . HIS B 1 76 ? 8.41 -25.431 -14.351 1 97.64 76 HIS B CA 1
ATOM 1973 C C . HIS B 1 76 ? 8.434 -26.174 -15.683 1 97.64 76 HIS B C 1
ATOM 1975 O O . HIS B 1 76 ? 9.099 -25.743 -16.628 1 97.64 76 HIS B O 1
ATOM 1981 N N . LYS B 1 77 ? 7.732 -27.259 -15.74 1 97.51 77 LYS B N 1
ATOM 1982 C CA . LYS B 1 77 ? 7.617 -28.024 -16.978 1 97.51 77 LYS B CA 1
ATOM 1983 C C . LYS B 1 77 ? 6.926 -27.207 -18.067 1 97.51 77 LYS B C 1
ATOM 1985 O O . LYS B 1 77 ? 7.381 -27.18 -19.212 1 97.51 77 LYS B O 1
ATOM 1990 N N . ASN B 1 78 ? 5.834 -26.514 -17.732 1 97.61 78 ASN B N 1
ATOM 1991 C CA . ASN B 1 78 ? 5.059 -25.709 -18.67 1 97.61 78 ASN B CA 1
ATOM 1992 C C . ASN B 1 78 ? 5.894 -24.576 -19.259 1 97.61 78 ASN B C 1
ATOM 1994 O O . ASN B 1 78 ? 5.613 -24.098 -20.359 1 97.61 78 ASN B O 1
ATOM 1998 N N . CYS B 1 79 ? 6.917 -24.158 -18.488 1 97.82 79 CYS B N 1
ATOM 1999 C CA . CYS B 1 79 ? 7.758 -23.052 -18.932 1 97.82 79 CYS B CA 1
ATOM 2000 C C . CYS B 1 79 ? 9.069 -23.564 -19.517 1 97.82 79 CYS B C 1
ATOM 2002 O O . CYS B 1 79 ? 10.04 -22.813 -19.626 1 97.82 79 CYS B O 1
ATOM 2004 N N . ASN B 1 80 ? 9.148 -24.848 -19.831 1 97.15 80 ASN B N 1
ATOM 2005 C CA . ASN B 1 80 ? 10.283 -25.506 -20.47 1 97.15 80 ASN B CA 1
ATOM 2006 C C . ASN B 1 80 ? 11.559 -25.345 -19.65 1 97.15 80 ASN B C 1
ATOM 2008 O O . ASN B 1 80 ? 12.628 -25.077 -20.202 1 97.15 80 ASN B O 1
ATOM 2012 N N . GLY B 1 81 ? 11.409 -25.326 -18.369 1 96.05 81 GLY B N 1
ATOM 2013 C CA . GLY B 1 81 ? 12.546 -25.291 -17.463 1 96.05 81 GLY B CA 1
ATOM 2014 C C . GLY B 1 81 ? 13.127 -23.901 -17.286 1 96.05 81 GLY B C 1
ATOM 2015 O O . GLY B 1 81 ? 14.156 -23.732 -16.63 1 96.05 81 GLY B O 1
ATOM 2016 N N . ASN B 1 82 ? 12.561 -22.861 -17.84 1 97.52 82 ASN B N 1
ATOM 2017 C CA . ASN B 1 82 ? 13.01 -21.478 -17.72 1 97.52 82 ASN B CA 1
ATOM 2018 C C . ASN B 1 82 ? 12.492 -20.83 -16.44 1 97.52 82 ASN B C 1
ATOM 2020 O O . ASN B 1 82 ? 11.304 -20.518 -16.333 1 97.52 82 ASN B O 1
ATOM 2024 N N . LEU B 1 83 ? 13.382 -20.558 -15.491 1 97.63 83 LEU B N 1
ATOM 2025 C CA . LEU B 1 83 ? 12.995 -20.092 -14.164 1 97.63 83 LEU B CA 1
ATOM 2026 C C . LEU B 1 83 ? 12.454 -18.667 -14.225 1 97.63 83 LEU B C 1
ATOM 2028 O O . LEU B 1 83 ? 11.538 -18.314 -13.477 1 97.63 83 LEU B O 1
ATOM 2032 N N . LYS B 1 84 ? 13.02 -17.855 -15.115 1 97.94 84 LYS B N 1
ATOM 2033 C CA . LYS B 1 84 ? 12.508 -16.499 -15.292 1 97.94 84 LYS B CA 1
ATOM 2034 C C . LYS B 1 84 ? 11.065 -16.517 -15.791 1 97.94 84 LYS B C 1
ATOM 2036 O O . LYS B 1 84 ? 10.214 -15.793 -15.27 1 97.94 84 LYS B O 1
ATOM 2041 N N . ALA B 1 85 ? 10.831 -17.315 -16.787 1 97.62 85 ALA B N 1
ATOM 2042 C CA . ALA B 1 85 ? 9.486 -17.464 -17.336 1 97.62 85 ALA B CA 1
ATOM 2043 C C . ALA B 1 85 ? 8.532 -18.049 -16.299 1 97.62 85 ALA B C 1
ATOM 2045 O O . ALA B 1 85 ? 7.362 -17.665 -16.237 1 97.62 85 ALA B O 1
ATOM 2046 N N . LEU B 1 86 ? 9.014 -18.97 -15.518 1 98.16 86 LEU B N 1
ATOM 2047 C CA . LEU B 1 86 ? 8.226 -19.582 -14.454 1 98.16 86 LEU B CA 1
ATOM 2048 C C . LEU B 1 86 ? 7.765 -18.533 -13.447 1 98.16 86 LEU B C 1
ATOM 2050 O O . LEU B 1 86 ? 6.57 -18.416 -13.17 1 98.16 86 LEU B O 1
ATOM 2054 N N . GLU B 1 87 ? 8.669 -17.694 -12.903 1 98.45 87 GLU B N 1
ATOM 2055 C CA . GLU B 1 87 ? 8.309 -16.626 -11.975 1 98.45 87 GLU B CA 1
ATOM 2056 C C . GLU B 1 87 ? 7.291 -15.674 -12.598 1 98.45 87 GLU B C 1
ATOM 2058 O O . GLU B 1 87 ? 6.265 -15.368 -11.986 1 98.45 87 GLU B O 1
ATOM 2063 N N . ALA B 1 88 ? 7.592 -15.253 -13.806 1 98.05 88 ALA B N 1
ATOM 2064 C CA . ALA B 1 88 ? 6.747 -14.27 -14.478 1 98.05 88 ALA B CA 1
ATOM 2065 C C . ALA B 1 88 ? 5.335 -14.81 -14.686 1 98.05 88 ALA B C 1
ATOM 2067 O O . ALA B 1 88 ? 4.355 -14.079 -14.532 1 98.05 88 ALA B O 1
ATOM 2068 N N . THR B 1 89 ? 5.232 -16.089 -15.047 1 97.59 89 THR B N 1
ATOM 2069 C CA . THR B 1 89 ? 3.946 -16.706 -15.352 1 97.59 89 THR B CA 1
ATOM 2070 C C . THR B 1 89 ? 3.122 -16.898 -14.082 1 97.59 89 THR B C 1
ATOM 2072 O O . THR B 1 89 ? 1.946 -16.531 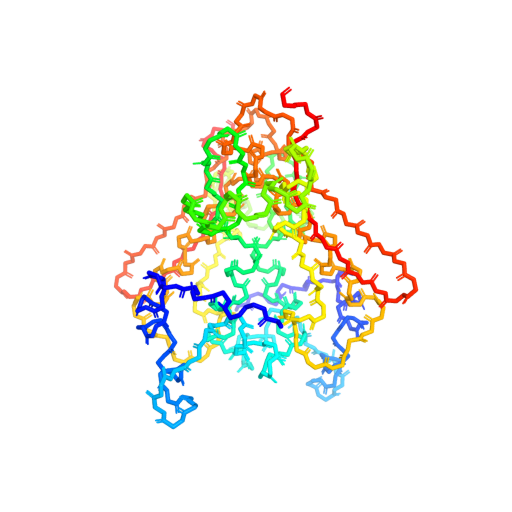-14.037 1 97.59 89 THR B O 1
ATOM 2075 N N . VAL B 1 90 ? 3.713 -17.38 -13.065 1 97.57 90 VAL B N 1
ATOM 2076 C CA . VAL B 1 90 ? 3.001 -17.722 -11.838 1 97.57 90 VAL B CA 1
ATOM 2077 C C . VAL B 1 90 ? 2.624 -16.447 -11.087 1 97.57 90 VAL B C 1
ATOM 2079 O O . VAL B 1 90 ? 1.557 -16.373 -10.473 1 97.57 90 VAL B O 1
ATOM 2082 N N . ASN B 1 91 ? 3.48 -15.441 -11.156 1 97.9 91 ASN B N 1
ATOM 2083 C CA . ASN B 1 91 ? 3.254 -14.207 -10.412 1 97.9 91 ASN B CA 1
ATOM 2084 C C . ASN B 1 91 ? 2.332 -13.256 -11.169 1 97.9 91 ASN B C 1
ATOM 2086 O O . ASN B 1 91 ? 1.92 -12.226 -10.634 1 97.9 91 ASN B O 1
ATOM 2090 N N . HIS B 1 92 ? 1.986 -13.536 -12.334 1 96.8 92 HIS B N 1
ATOM 2091 C CA . HIS B 1 92 ? 1.245 -12.653 -13.227 1 96.8 92 HIS B CA 1
ATOM 2092 C C . HIS B 1 92 ? -0.151 -12.366 -12.684 1 96.8 92 HIS B C 1
ATOM 2094 O O . HIS B 1 92 ? -0.846 -13.279 -12.233 1 96.8 92 HIS B O 1
ATOM 2100 N N . ARG B 1 93 ? -0.549 -11.063 -12.751 1 95.85 93 ARG B N 1
ATOM 2101 C CA . ARG B 1 93 ? -1.885 -10.65 -12.334 1 95.85 93 ARG B CA 1
ATOM 2102 C C . ARG B 1 93 ? -2.465 -9.619 -13.297 1 95.85 93 ARG B C 1
ATOM 2104 O O . ARG B 1 93 ? -1.753 -8.726 -13.761 1 95.85 93 ARG B O 1
ATOM 2111 N N . HIS B 1 94 ? -3.779 -9.787 -13.599 1 95.13 94 HIS B N 1
ATOM 2112 C CA . HIS B 1 94 ? -4.535 -8.734 -14.267 1 95.13 94 HIS B CA 1
ATOM 2113 C C . HIS B 1 94 ? -5.078 -7.723 -13.263 1 95.13 94 HIS B C 1
ATOM 2115 O O . HIS B 1 94 ? -5.851 -8.081 -12.371 1 95.13 94 HIS B O 1
ATOM 2121 N N . LEU B 1 95 ? -4.757 -6.487 -13.405 1 95 95 LEU B N 1
ATOM 2122 C CA . LEU B 1 95 ? -5.152 -5.464 -12.442 1 95 95 LEU B CA 1
ATOM 2123 C C . LEU B 1 95 ? -6.671 -5.39 -12.321 1 95 95 LEU B C 1
ATOM 2125 O O . LEU B 1 95 ? -7.2 -5.162 -11.231 1 95 95 LEU B O 1
ATOM 2129 N N . GLU B 1 96 ? -7.382 -5.609 -13.388 1 91.15 96 GLU B N 1
ATOM 2130 C CA . GLU B 1 96 ? -8.837 -5.491 -13.403 1 91.15 96 GLU B CA 1
ATOM 2131 C C . GLU B 1 96 ? -9.484 -6.51 -12.469 1 91.15 96 GLU B C 1
ATOM 2133 O O . GLU B 1 96 ? -10.605 -6.306 -12 1 91.15 96 GLU B O 1
ATOM 2138 N N . ASP B 1 97 ? -8.782 -7.527 -12.18 1 91.13 97 ASP B N 1
ATOM 2139 C CA . ASP B 1 97 ? -9.319 -8.573 -11.316 1 91.13 97 ASP B CA 1
ATOM 2140 C C . ASP B 1 97 ? -9.309 -8.136 -9.853 1 91.13 97 ASP B C 1
ATOM 2142 O O . ASP B 1 97 ? -9.986 -8.736 -9.015 1 91.13 97 ASP B O 1
ATOM 2146 N N . TRP B 1 98 ? -8.564 -7.057 -9.523 1 91.92 98 TRP B N 1
ATOM 2147 C CA . TRP B 1 98 ? -8.344 -6.735 -8.117 1 91.92 98 TRP B CA 1
ATOM 2148 C C . TRP B 1 98 ? -9.159 -5.514 -7.705 1 91.92 98 TRP B C 1
ATOM 2150 O O . TRP B 1 98 ? -9.314 -5.236 -6.513 1 91.92 98 TRP B O 1
ATOM 2160 N N . PHE B 1 99 ? -9.659 -4.711 -8.484 1 87.37 99 PHE B N 1
ATOM 2161 C CA . PHE B 1 99 ? -10.207 -3.438 -8.031 1 87.37 99 PHE B CA 1
ATOM 2162 C C . PHE B 1 99 ? -11.696 -3.348 -8.342 1 87.37 99 PHE B C 1
ATOM 2164 O O . PHE B 1 99 ? -12.363 -2.393 -7.939 1 87.37 99 PHE B O 1
ATOM 2171 N N . GLY B 1 100 ? -12.304 -4.409 -8.77 1 73.23 100 GLY B N 1
ATOM 2172 C CA . GLY B 1 100 ? -13.735 -4.525 -9.001 1 73.23 100 GLY B CA 1
ATOM 2173 C C . GLY B 1 100 ? -14.315 -3.344 -9.756 1 73.23 100 GLY B C 1
ATOM 2174 O O . GLY B 1 100 ? -13.701 -2.277 -9.815 1 73.23 100 GLY B O 1
ATOM 2175 N N . GLY B 1 101 ? -15.416 -3.463 -10.29 1 76.35 101 GLY B N 1
ATOM 2176 C CA . GLY B 1 101 ? -16.173 -2.384 -10.905 1 76.35 101 GLY B CA 1
ATOM 2177 C C . GLY B 1 101 ? -15.639 -1.981 -12.267 1 76.35 101 GLY B C 1
ATOM 2178 O O . GLY B 1 101 ? -14.712 -2.607 -12.786 1 76.35 101 GLY B O 1
ATOM 2179 N N . GLU B 1 102 ? -16.253 -0.945 -12.832 1 87.5 102 GLU B N 1
ATOM 2180 C CA . GLU B 1 102 ? -15.798 -0.346 -14.083 1 87.5 102 GLU B CA 1
ATOM 2181 C C . GLU B 1 102 ? -14.677 0.66 -13.838 1 87.5 102 GLU B C 1
ATOM 2183 O O . GLU B 1 102 ? -14.753 1.469 -12.911 1 87.5 102 GLU B O 1
ATOM 2188 N N . SER B 1 103 ? -13.612 0.472 -14.498 1 92.5 103 SER B N 1
ATOM 2189 C CA . SER B 1 103 ? -12.455 1.342 -14.314 1 92.5 103 SER B CA 1
ATOM 2190 C C . SER B 1 103 ? -12.161 2.145 -15.577 1 92.5 103 SER B C 1
ATOM 2192 O O . SER B 1 103 ? -12.432 1.685 -16.688 1 92.5 103 SER B O 1
ATOM 2194 N N . THR B 1 104 ? -11.683 3.368 -15.374 1 93.39 104 THR B N 1
ATOM 2195 C CA . THR B 1 104 ? -11.142 4.153 -16.479 1 93.39 104 THR B CA 1
ATOM 2196 C C . THR B 1 104 ? -9.657 3.86 -16.675 1 93.39 104 THR B C 1
ATOM 2198 O O . THR B 1 104 ? -9.019 3.257 -15.809 1 93.39 104 THR B O 1
ATOM 2201 N N . LYS B 1 105 ? -9.148 4.272 -17.851 1 93.93 105 LYS B N 1
ATOM 2202 C CA . LYS B 1 105 ? -7.722 4.147 -18.139 1 93.93 105 LYS B CA 1
ATOM 2203 C C . LYS B 1 105 ? -6.883 4.862 -17.084 1 93.93 105 LYS B C 1
ATOM 2205 O O . LYS B 1 105 ? -5.891 4.317 -16.598 1 93.93 105 LYS B O 1
ATOM 2210 N N . GLU B 1 106 ? -7.264 6.043 -16.7 1 94.17 106 GLU B N 1
ATOM 2211 C CA . GLU B 1 106 ? -6.53 6.856 -15.734 1 94.17 106 GLU B CA 1
ATOM 2212 C C . GLU B 1 106 ? -6.469 6.173 -14.371 1 94.17 106 GLU B C 1
ATOM 2214 O O . GLU B 1 106 ? -5.435 6.203 -13.701 1 94.17 106 GLU B O 1
ATOM 2219 N N . GLN B 1 107 ? -7.542 5.566 -13.982 1 95.92 107 GLN B N 1
ATOM 2220 C CA . GLN B 1 107 ? -7.603 4.869 -12.702 1 95.92 107 GLN B CA 1
ATOM 2221 C C . GLN B 1 107 ? -6.672 3.66 -12.689 1 95.92 107 GLN B C 1
ATOM 2223 O O . GLN B 1 107 ? -5.913 3.464 -11.737 1 95.92 107 GLN B O 1
ATOM 2228 N N . MET B 1 108 ? -6.67 2.916 -13.778 1 95.58 108 MET B N 1
ATOM 2229 C CA . MET B 1 108 ? -5.85 1.713 -13.879 1 95.58 108 MET B CA 1
ATOM 2230 C C . MET B 1 108 ? -4.368 2.067 -13.929 1 95.58 108 MET B C 1
ATOM 2232 O O . MET B 1 108 ? -3.543 1.396 -13.305 1 95.58 108 MET B O 1
ATOM 2236 N N . GLU B 1 109 ? -4.091 3.09 -14.641 1 94.74 109 GLU B N 1
ATOM 2237 C CA . GLU B 1 109 ? -2.696 3.512 -14.73 1 94.74 109 GLU B CA 1
ATOM 2238 C C . GLU B 1 109 ? -2.181 4.003 -13.38 1 94.74 109 GLU B C 1
ATOM 2240 O O . GLU B 1 109 ? -1.052 3.697 -12.992 1 94.74 109 GLU B O 1
ATOM 2245 N N . TYR B 1 110 ? -3.01 4.763 -12.718 1 95.85 110 TYR B N 1
ATOM 2246 C CA . TYR B 1 110 ? -2.627 5.26 -11.402 1 95.85 110 TYR B CA 1
ATOM 2247 C C . TYR B 1 110 ? -2.361 4.108 -10.44 1 95.85 110 TYR B C 1
ATOM 2249 O O . TYR B 1 110 ? -1.31 4.059 -9.796 1 95.85 110 TYR B O 1
ATOM 2257 N N . LEU B 1 111 ? -3.286 3.184 -10.355 1 96.85 111 LEU B N 1
ATOM 2258 C CA . LEU B 1 111 ? -3.156 2.056 -9.439 1 96.85 111 LEU B CA 1
ATOM 2259 C C . LEU B 1 111 ? -2.002 1.15 -9.852 1 96.85 111 LEU B C 1
ATOM 2261 O O . LEU B 1 111 ? -1.263 0.651 -9 1 96.85 111 LEU B O 1
ATOM 2265 N N . GLY B 1 112 ? -1.913 0.915 -11.145 1 96.92 112 GLY B N 1
ATOM 2266 C CA . GLY B 1 112 ? -0.828 0.077 -11.631 1 96.92 112 GLY B CA 1
ATOM 2267 C C . GLY B 1 112 ? 0.545 0.616 -11.281 1 96.92 112 GLY B C 1
ATOM 2268 O O . GLY B 1 112 ? 1.413 -0.131 -10.824 1 96.92 112 GLY B O 1
ATOM 2269 N N . ARG B 1 113 ? 0.756 1.884 -11.457 1 96.56 113 ARG B N 1
ATOM 2270 C CA . ARG B 1 113 ? 2.043 2.506 -11.163 1 96.56 113 ARG B CA 1
ATOM 2271 C C . ARG B 1 113 ? 2.34 2.47 -9.668 1 96.56 113 ARG B C 1
ATOM 2273 O O . ARG B 1 113 ? 3.477 2.223 -9.261 1 96.56 113 ARG B O 1
ATOM 2280 N N . ASN B 1 114 ? 1.335 2.744 -8.927 1 96.96 114 ASN B N 1
ATOM 2281 C CA . ASN B 1 114 ? 1.513 2.658 -7.482 1 96.96 114 ASN B CA 1
ATOM 2282 C C . ASN B 1 114 ? 1.858 1.237 -7.043 1 96.96 114 ASN B C 1
ATOM 2284 O O . ASN B 1 114 ? 2.752 1.037 -6.22 1 96.96 114 ASN B O 1
ATOM 2288 N N . LEU B 1 115 ? 1.147 0.306 -7.569 1 97.99 115 LEU B N 1
ATOM 2289 C CA . LEU B 1 115 ? 1.375 -1.098 -7.245 1 97.99 115 LEU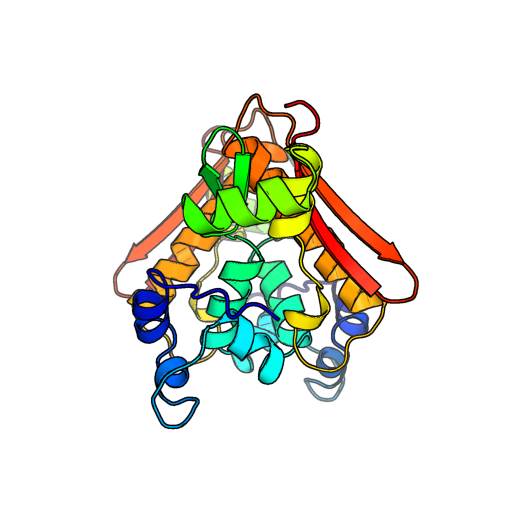 B CA 1
ATOM 2290 C C . LEU B 1 115 ? 2.796 -1.516 -7.607 1 97.99 115 LEU B C 1
ATOM 2292 O O . LEU B 1 115 ? 3.476 -2.17 -6.813 1 97.99 115 LEU B O 1
ATOM 2296 N N . LYS B 1 116 ? 3.195 -1.139 -8.791 1 98.55 116 LYS B N 1
ATOM 2297 C CA . LYS B 1 116 ? 4.554 -1.456 -9.219 1 98.55 116 LYS B CA 1
ATOM 2298 C C . LYS B 1 116 ? 5.584 -0.88 -8.252 1 98.55 116 LYS B C 1
ATOM 2300 O O . LYS B 1 116 ? 6.533 -1.567 -7.866 1 98.55 116 LYS B O 1
ATOM 2305 N N . ASP B 1 117 ? 5.423 0.328 -7.911 1 98.48 117 ASP B N 1
ATOM 2306 C CA . ASP B 1 117 ? 6.358 0.978 -6.998 1 98.48 117 ASP B CA 1
ATOM 2307 C C . ASP B 1 117 ? 6.383 0.274 -5.643 1 98.48 117 ASP B C 1
ATOM 2309 O O . ASP B 1 117 ? 7.454 0.023 -5.088 1 98.48 117 ASP B O 1
ATOM 2313 N N . MET B 1 118 ? 5.186 -0.056 -5.074 1 98.64 118 MET B N 1
ATOM 2314 C CA . MET B 1 118 ? 5.083 -0.734 -3.785 1 98.64 118 MET B CA 1
ATOM 2315 C C . MET B 1 118 ? 5.773 -2.093 -3.827 1 98.64 118 MET B C 1
ATOM 2317 O O . MET B 1 118 ? 6.596 -2.404 -2.964 1 98.64 118 MET B O 1
ATOM 2321 N N . TRP B 1 119 ? 5.475 -2.848 -4.85 1 98.72 119 TRP B N 1
ATOM 2322 C CA . TRP B 1 119 ? 6.03 -4.194 -4.955 1 98.72 119 TRP B CA 1
ATOM 2323 C C . TRP B 1 119 ? 7.544 -4.147 -5.133 1 98.72 119 TRP B C 1
ATOM 2325 O O . TRP B 1 119 ? 8.276 -4.891 -4.476 1 98.72 119 TRP B O 1
ATOM 2335 N N . GLN B 1 120 ? 7.999 -3.243 -6.041 1 98.74 120 GLN B N 1
ATOM 2336 C CA . GLN B 1 120 ? 9.435 -3.126 -6.269 1 98.74 120 GLN B CA 1
ATOM 2337 C C . GLN B 1 120 ? 10.167 -2.743 -4.985 1 98.74 120 GLN B C 1
ATOM 2339 O O . GLN B 1 120 ? 11.216 -3.308 -4.67 1 98.74 120 GLN B O 1
ATOM 2344 N N . THR B 1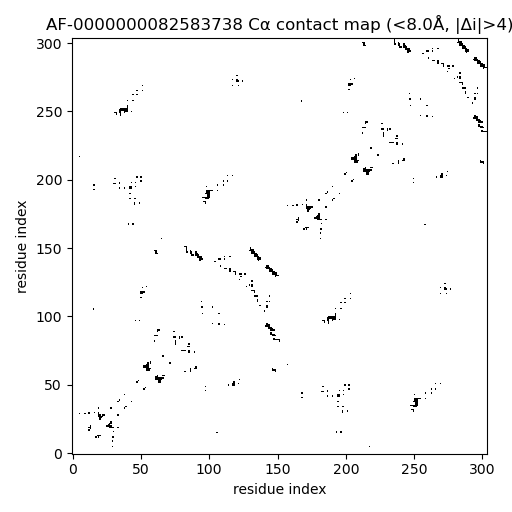 121 ? 9.62 -1.812 -4.307 1 98.56 121 THR B N 1
ATOM 2345 C CA . THR B 1 121 ? 10.238 -1.339 -3.074 1 98.56 121 THR B CA 1
ATOM 2346 C C . THR B 1 121 ? 10.284 -2.452 -2.031 1 98.56 121 THR B C 1
ATOM 2348 O O . THR B 1 121 ? 11.306 -2.649 -1.37 1 98.56 121 THR B O 1
ATOM 2351 N N . LYS B 1 122 ? 9.195 -3.144 -1.858 1 98.54 122 LYS B N 1
ATOM 2352 C CA . LYS B 1 122 ? 9.14 -4.262 -0.921 1 98.54 122 LYS B CA 1
ATOM 2353 C C . LYS B 1 122 ? 10.177 -5.325 -1.27 1 98.54 122 LYS B C 1
ATOM 2355 O O . LYS B 1 122 ? 10.907 -5.799 -0.396 1 98.54 122 LYS B O 1
ATOM 2360 N N . LEU B 1 123 ? 10.262 -5.657 -2.51 1 98.6 123 LEU B N 1
ATOM 2361 C CA . LEU B 1 123 ? 11.138 -6.728 -2.972 1 98.6 123 LEU B CA 1
ATOM 2362 C C . LEU B 1 123 ? 12.603 -6.327 -2.84 1 98.6 123 LEU B C 1
ATOM 2364 O O . LEU B 1 123 ? 13.452 -7.159 -2.511 1 98.6 123 LEU B O 1
ATOM 2368 N N . ASP B 1 124 ? 12.87 -5.055 -3.096 1 97.64 124 ASP B N 1
ATOM 2369 C CA . ASP B 1 124 ? 14.226 -4.552 -2.896 1 97.64 124 ASP B CA 1
ATOM 2370 C C . ASP B 1 124 ? 14.672 -4.735 -1.447 1 97.64 124 ASP B C 1
ATOM 2372 O O . ASP B 1 124 ? 15.832 -5.062 -1.186 1 97.64 124 ASP B O 1
ATOM 2376 N N . LYS B 1 125 ? 13.741 -4.484 -0.603 1 97.49 125 LYS B N 1
ATOM 2377 C CA . LYS B 1 125 ? 14.057 -4.586 0.819 1 97.49 125 LYS B CA 1
ATOM 2378 C C . LYS B 1 125 ? 14.173 -6.045 1.254 1 97.49 125 LYS B C 1
ATOM 2380 O O . LYS B 1 125 ? 15.09 -6.407 1.993 1 97.49 125 LYS B O 1
ATOM 2385 N N . GLN B 1 126 ? 13.316 -6.893 0.833 1 97.47 126 GLN B N 1
ATOM 2386 C CA . GLN B 1 126 ? 13.221 -8.279 1.28 1 97.47 126 GLN B CA 1
ATOM 2387 C C . GLN B 1 126 ? 14.328 -9.132 0.666 1 97.47 126 GLN B C 1
ATOM 2389 O O . GLN B 1 126 ? 14.789 -10.096 1.28 1 97.47 126 GLN B O 1
ATOM 2394 N N . PHE B 1 127 ? 14.75 -8.873 -0.484 1 97.42 127 PHE B N 1
ATOM 2395 C CA . PHE B 1 127 ? 15.738 -9.678 -1.193 1 97.42 127 PHE B CA 1
ATOM 2396 C C . PHE B 1 127 ? 16.857 -8.8 -1.742 1 97.42 127 PHE B C 1
ATOM 2398 O O . PHE B 1 127 ? 17.08 -8.756 -2.954 1 97.42 127 PHE B O 1
ATOM 2405 N N . PRO B 1 128 ? 17.534 -8.322 -0.623 1 91.3 128 PRO B N 1
ATOM 2406 C CA . PRO B 1 128 ? 18.633 -7.449 -1.04 1 91.3 128 PRO B CA 1
ATOM 2407 C C . PRO B 1 128 ? 19.739 -8.203 -1.775 1 91.3 128 PRO B C 1
ATOM 2409 O O . PRO B 1 128 ? 20.091 -9.321 -1.388 1 91.3 128 PRO B O 1
ATOM 2412 N N . GLY B 1 129 ? 19.959 -8.145 -2.971 1 93.53 129 GLY B N 1
ATOM 2413 C CA . GLY B 1 129 ? 21.021 -8.773 -3.741 1 93.53 129 GLY B CA 1
ATOM 2414 C C . GLY B 1 129 ? 20.518 -9.472 -4.99 1 93.53 129 GLY B C 1
ATOM 2415 O O . GLY B 1 129 ? 21.313 -9.95 -5.803 1 93.53 129 GLY B O 1
ATOM 2416 N N . ARG B 1 130 ? 19.23 -9.531 -4.898 1 96.12 130 ARG B N 1
ATOM 2417 C CA . ARG B 1 130 ? 18.615 -10.12 -6.084 1 96.12 130 ARG B CA 1
ATOM 2418 C C . ARG B 1 130 ? 18.083 -9.039 -7.019 1 96.12 130 ARG B C 1
ATOM 2420 O O . ARG B 1 130 ? 17.575 -8.012 -6.564 1 96.12 130 ARG B O 1
ATOM 2427 N N . GLN B 1 131 ? 18.317 -9.221 -8.241 1 96.87 131 GLN B N 1
ATOM 2428 C CA . GLN B 1 131 ? 17.765 -8.287 -9.216 1 96.87 131 GLN B CA 1
ATOM 2429 C C . GLN B 1 131 ? 16.33 -8.657 -9.58 1 96.87 131 GLN B C 1
ATOM 2431 O O . GLN B 1 131 ? 16.084 -9.256 -10.629 1 96.87 131 GLN B O 1
ATOM 2436 N N . VAL B 1 132 ? 15.478 -8.286 -8.742 1 98.56 132 VAL B N 1
ATOM 2437 C CA . VAL B 1 132 ? 14.062 -8.58 -8.936 1 98.56 132 VAL B CA 1
ATOM 2438 C C . VAL B 1 132 ? 13.402 -7.453 -9.728 1 98.56 132 VAL B C 1
ATOM 2440 O O . VAL B 1 132 ? 13.582 -6.275 -9.41 1 98.56 132 VAL B O 1
ATOM 2443 N N . ILE B 1 133 ? 12.677 -7.819 -10.775 1 98.68 133 ILE B N 1
ATOM 2444 C CA . ILE B 1 133 ? 12.009 -6.853 -11.64 1 98.68 133 ILE B CA 1
ATOM 2445 C C . ILE B 1 133 ? 10.497 -6.962 -11.465 1 98.68 133 ILE B C 1
ATOM 2447 O O . ILE B 1 133 ? 9.935 -8.058 -11.53 1 98.68 133 ILE B O 1
ATOM 2451 N N . VAL B 1 134 ? 9.831 -5.896 -11.083 1 98.8 134 VAL B N 1
ATOM 2452 C CA . VAL B 1 134 ? 8.381 -5.776 -11.194 1 98.8 134 VAL B CA 1
ATOM 2453 C C . VAL B 1 134 ? 8.017 -5.115 -12.521 1 98.8 134 VAL B C 1
ATOM 2455 O O . VAL B 1 134 ? 8.373 -3.96 -12.765 1 98.8 134 VAL B O 1
ATOM 2458 N N . GLU B 1 135 ? 7.367 -5.837 -13.345 1 98.38 135 GLU B N 1
ATOM 2459 C CA . GLU B 1 135 ? 7.041 -5.327 -14.673 1 98.38 135 GLU B CA 1
ATOM 2460 C C . GLU B 1 135 ? 5.546 -5.056 -14.809 1 98.38 135 GLU B C 1
ATOM 2462 O O . GLU B 1 135 ? 4.722 -5.907 -14.467 1 98.38 135 GLU B O 1
ATOM 2467 N N . LEU B 1 136 ? 5.187 -3.881 -15.21 1 98.19 136 LEU B N 1
ATOM 2468 C CA . LEU B 1 136 ? 3.818 -3.465 -15.495 1 98.19 136 LEU B CA 1
ATOM 2469 C C . LEU B 1 136 ? 3.595 -3.32 -16.997 1 98.19 136 LEU B C 1
ATOM 2471 O O . LEU B 1 136 ? 4.277 -2.531 -17.657 1 98.19 136 LEU B O 1
ATOM 2475 N N . PHE B 1 137 ? 2.701 -4.146 -17.511 1 96.55 137 PHE B N 1
ATOM 2476 C CA . PHE B 1 137 ? 2.338 -4.099 -18.922 1 96.55 137 PHE B CA 1
ATOM 2477 C C . PHE B 1 137 ? 1.052 -3.305 -19.123 1 96.55 137 PHE B C 1
ATOM 2479 O O . PHE B 1 137 ? 0.037 -3.585 -18.483 1 96.55 137 PHE B O 1
ATOM 2486 N N . GLU B 1 138 ? 1.172 -2.335 -19.892 1 93.4 138 GLU B N 1
ATOM 2487 C CA . GLU B 1 138 ? 0.036 -1.501 -20.271 1 93.4 138 GLU B CA 1
ATOM 2488 C C . GLU B 1 138 ? -0.186 -1.522 -21.781 1 93.4 138 GLU B C 1
ATOM 2490 O O . GLU B 1 138 ? 0.469 -0.784 -22.52 1 93.4 138 GLU B O 1
ATOM 2495 N N . ALA B 1 13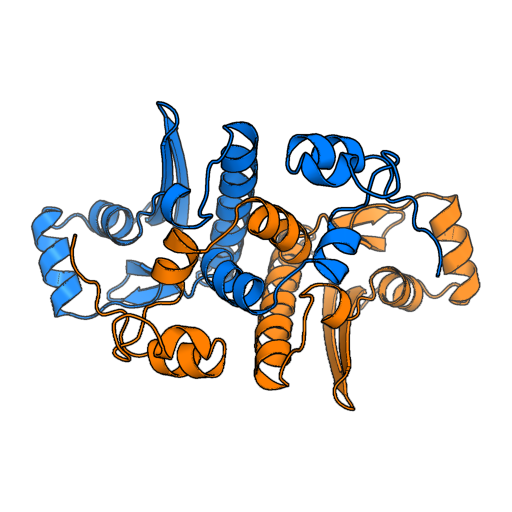9 ? -1.043 -2.466 -22.268 1 88.46 139 ALA B N 1
ATOM 2496 C CA . ALA B 1 139 ? -1.304 -2.573 -23.701 1 88.46 139 ALA B CA 1
ATOM 2497 C C . ALA B 1 139 ? -2.775 -2.878 -23.97 1 88.46 139 ALA B C 1
ATOM 2499 O O . ALA B 1 139 ? -3.381 -3.7 -23.279 1 88.46 139 ALA B O 1
ATOM 2500 N N . ASN B 1 140 ? -3.4 -2.267 -25.023 1 88.69 140 ASN B N 1
ATOM 2501 C CA . ASN B 1 140 ? -4.766 -2.509 -25.475 1 88.69 140 ASN B CA 1
ATOM 2502 C C . ASN B 1 140 ? -5.753 -2.484 -24.312 1 88.69 140 ASN B C 1
ATOM 2504 O O . ASN B 1 140 ? -6.566 -3.398 -24.161 1 88.69 140 ASN B O 1
ATOM 2508 N N . GLU B 1 141 ? -5.587 -1.561 -23.404 1 84.78 141 GLU B N 1
ATOM 2509 C CA . GLU B 1 141 ? -6.454 -1.33 -22.252 1 84.78 141 GLU B CA 1
ATOM 2510 C C . GLU B 1 141 ? -6.38 -2.491 -21.264 1 84.78 141 GLU B C 1
ATOM 2512 O O . GLU B 1 141 ? -7.325 -2.732 -20.51 1 84.78 141 GLU B O 1
ATOM 2517 N N . GLU B 1 142 ? -5.388 -3.264 -21.435 1 90.95 142 GLU B N 1
ATOM 2518 C CA . GLU B 1 142 ? -5.103 -4.306 -20.452 1 90.95 142 GLU B CA 1
ATOM 2519 C C . GLU B 1 142 ? -3.898 -3.938 -19.592 1 90.95 142 GLU B C 1
ATOM 2521 O O . GLU B 1 142 ? -2.914 -3.391 -20.094 1 90.95 142 GLU B O 1
ATOM 2526 N N . TYR B 1 143 ? -4.044 -4.172 -18.41 1 95.53 143 TYR B N 1
ATOM 2527 C CA . TYR B 1 143 ? -2.995 -3.878 -17.441 1 95.53 143 TYR B CA 1
ATOM 2528 C C . TYR B 1 143 ? -2.603 -5.13 -16.665 1 95.53 143 TYR B C 1
ATOM 2530 O O . TYR B 1 143 ? -3.448 -5.763 -16.027 1 95.53 143 TYR B O 1
ATOM 2538 N N . LYS B 1 144 ? -1.406 -5.479 -16.785 1 96.93 144 LYS B N 1
ATOM 2539 C CA . LYS B 1 144 ? -0.884 -6.669 -16.119 1 96.93 144 LYS B CA 1
ATOM 2540 C C . LYS B 1 144 ? 0.395 -6.351 -15.35 1 96.93 144 LYS B C 1
ATOM 2542 O O . LYS B 1 144 ? 1.186 -5.505 -15.773 1 96.93 144 LYS B O 1
ATOM 2547 N N . ILE B 1 145 ? 0.561 -7.051 -14.288 1 98.15 145 ILE B N 1
ATOM 2548 C CA . ILE B 1 145 ? 1.769 -6.883 -13.489 1 98.15 145 ILE B CA 1
ATOM 2549 C C . ILE B 1 145 ? 2.366 -8.25 -13.162 1 98.15 145 ILE B C 1
ATOM 2551 O O . ILE B 1 145 ? 1.635 -9.227 -12.982 1 98.15 145 ILE B O 1
ATOM 2555 N N . THR B 1 146 ? 3.68 -8.316 -13.139 1 98.45 146 THR B N 1
ATOM 2556 C CA . THR B 1 146 ? 4.341 -9.566 -12.781 1 98.45 146 THR B CA 1
ATOM 2557 C C . THR B 1 146 ? 5.691 -9.295 -12.125 1 98.45 146 THR B C 1
ATOM 2559 O O . THR B 1 146 ? 6.141 -8.148 -12.067 1 98.45 146 THR B O 1
ATOM 2562 N N . VAL B 1 147 ? 6.289 -10.321 -11.538 1 98.68 147 VAL B N 1
ATOM 2563 C CA . VAL B 1 147 ? 7.558 -10.266 -10.821 1 98.68 147 VAL B CA 1
ATOM 2564 C C . VAL B 1 147 ? 8.465 -11.403 -11.287 1 98.68 147 VAL B C 1
ATOM 2566 O O . VAL B 1 147 ? 8.025 -12.549 -11.403 1 98.68 147 VAL B O 1
ATOM 2569 N N . TYR B 1 148 ? 9.649 -11.097 -11.552 1 98.74 148 TYR B N 1
ATOM 2570 C CA . TYR B 1 148 ? 10.638 -12.12 -11.872 1 98.74 148 TYR B CA 1
ATOM 2571 C C . TYR B 1 148 ? 12.05 -11.623 -11.584 1 98.74 148 TYR B C 1
ATOM 2573 O O . TYR B 1 148 ? 12.273 -10.419 -11.437 1 98.74 148 TYR B O 1
ATOM 2581 N N . GLN B 1 149 ? 12.946 -12.544 -11.469 1 98.37 149 GLN B N 1
ATOM 2582 C CA . GLN B 1 149 ? 14.357 -12.2 -11.328 1 98.37 149 GLN B CA 1
ATOM 2583 C C . GLN B 1 149 ? 15.043 -12.124 -12.689 1 98.37 149 GLN B C 1
ATOM 2585 O O . GLN B 1 149 ? 14.848 -12.996 -13.538 1 98.37 149 GLN B O 1
ATOM 2590 N N . GLU B 1 150 ? 15.795 -11.083 -12.881 1 95.91 150 GLU B N 1
ATOM 2591 C CA . GLU B 1 150 ? 16.474 -10.868 -14.155 1 95.91 150 GLU B CA 1
ATOM 2592 C C . GLU B 1 150 ? 17.513 -11.954 -14.418 1 95.91 150 GLU B C 1
ATOM 2594 O O . GLU B 1 150 ? 17.655 -12.424 -15.549 1 95.91 150 GLU B O 1
ATOM 2599 N N . ASN B 1 151 ? 18.212 -12.285 -13.351 1 89.05 151 ASN B N 1
ATOM 2600 C CA . ASN B 1 151 ? 19.277 -13.271 -13.497 1 89.05 151 ASN B CA 1
ATOM 2601 C C . ASN B 1 151 ? 19.102 -14.434 -12.525 1 89.05 151 ASN B C 1
ATOM 2603 O O . ASN B 1 151 ? 18.905 -14.223 -11.327 1 89.05 151 ASN B O 1
ATOM 2607 N N . HIS B 1 152 ? 18.851 -15.603 -13.057 1 86.43 152 HIS B N 1
ATOM 2608 C CA . HIS B 1 152 ? 18.832 -16.807 -12.233 1 86.43 152 HIS B CA 1
ATOM 2609 C C . HIS B 1 152 ? 20.183 -17.513 -12.258 1 86.43 152 HIS B C 1
ATOM 2611 O O . HIS B 1 152 ? 20.909 -17.438 -13.252 1 86.43 152 HIS B O 1
#

Secondary structure (DSSP, 8-state):
-------THHHHHHHH-THHHHTTTTT---HHHHHHHH--HHHHHHHHHHHS--EEEETTEEEES---HHHHHHHHHHTTT-HHHHHHHHH-EETHHHH-S---HHHHHHHHHHHHHHHHHHHHHHSTTS-EEEEEEEETTEEEEEEEES--/-------THHHHHHHH-THHHHTTTTT---HHHHHHHH--HHHHHHHHHHHS--EEEETTEEEES---HHHHHHHHHHTTT-HHHHHHHHH-EETHHHH-S---HHHHHHHHHHHHHHHHHHHHHHSTTS-EEEEEEEETTEEEEEEEES--

Radius of gyration: 20.41 Å; Cα contacts (8 Å, |Δi|>4): 458; chains: 2; bounding box: 44×59×50 Å